Protein 3VTG (pdb70)

Sequence (200 aa):
NAMKCWSSSCFWKKASNGLVVIPYVISSEYSGGEVATIEGAMRAFNGKTCIRFVRRTNEYDFISVVSKTGCYSELGRKGGQQELSINRGGCMYSGIIQHELNHALGFQHEQTRSDRDSYVRINWENIIPASAYNFNKHDTNNLNTPYDYSSIMHYGRDAFSIAYGRDSITPIPNPNVPIGQRNGMSRWDITRINVLYNCR

Foldseek 3Di:
DFDDDDPCCQAADADPVGAREAEEDEDPVDDPVLVVLLVVLQCQLVPQFRYHYDHDDPDQFHEYEEADPDFAFAAHTPTGYTYTHQHPPHRSHSLSSNLRVLRHRGDAALLQEQCNVVWKDFPQVFADVVCSVSNHHDDHDLLPPDRDQAASRY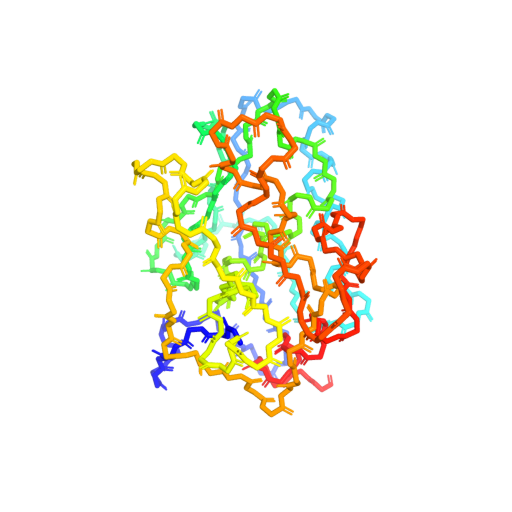QFQQVRGPDPPRGRMATPPDRPDGHNDSPGGDPSSSVVNCSVSVHD

InterPro domains:
  IPR001506 Peptidase M12A [PF01400] (91-268)
  IPR001506 Peptidase M12A [PR00480] (108-126)
  IPR001506 Peptidase M12A [PR00480] (161-179)
  IPR001506 Peptidase M12A [PR00480] (180-197)
  IPR001506 Peptidase M12A [PR00480] (216-231)
  IPR001506 Peptidase M12A [PR00480] (255-268)
  IPR001506 Peptidase M12A [PS51864] (71-270)
  IPR006026 Peptidase, metallopeptidase [SM00235] (78-221)
  IPR024079 Metallopeptidase, catalytic domain superfamily [G3DSA:3.40.390.10] (71-270)
  IPR034039 Hatching enzyme, peptidase domain [cd04283] (87-269)

Secondary structure (DSSP, 8-state):
-B---SSSTTSPPPPTTS-EEEEEEE-TTS-HHHHHHHHHHHHTTTTTSSEEEEE-SS-SSEEEEE--SSEEE-SS--SSEEEEEE-TTT--SHHHHHHHHHHHHTB--GGGSTTGGGTEEE-GGGB-GGGGGGG-----B-TT----TT-TTSPPTTTTBSSTT--SEEESS-TTS-----SS--HHHHHHHHHHTT--

GO terms:
  GO:0042588 zymogen granule (C, EXP)

Structure (mmCIF, N/CA/C/O backbone):
data_3VTG
#
_entry.id   3VTG
#
_cell.length_a   99.006
_cell.length_b   30.461
_cell.length_c   79.653
_cell.angle_alpha   90.000
_cell.angle_beta   123.690
_cell.angle_gamma   90.000
#
_symmetry.space_group_name_H-M   'C 1 2 1'
#
loop_
_entity.id
_entity.type
_entity.pdbx_description
1 polymer 'High choriolytic enzyme 1'
2 non-polymer 'ZINC ION'
3 water water
#
loop_
_atom_site.group_PDB
_atom_site.id
_atom_site.type_symbol
_atom_site.label_atom_id
_atom_site.label_alt_id
_atom_site.label_comp_id
_atom_site.label_asym_id
_atom_site.label_entity_id
_atom_site.label_seq_id
_atom_site.pdbx_PDB_ins_code
_atom_site.Cartn_x
_atom_site.Cartn_y
_atom_site.Cartn_z
_atom_site.occupancy
_atom_site.B_iso_or_equiv
_atom_site.auth_seq_id
_atom_site.auth_comp_id
_atom_site.auth_asym_id
_atom_site.auth_atom_id
_atom_site.pdbx_PDB_model_num
ATOM 1 N N . ASN A 1 1 ? -2.698 -4.000 8.851 1.00 12.81 1 ASN A N 1
ATOM 2 C CA . ASN A 1 1 ? -2.263 -4.160 10.271 1.00 12.63 1 ASN A CA 1
ATOM 3 C C . ASN A 1 1 ? -3.206 -5.033 11.104 1.00 12.60 1 ASN A C 1
ATOM 4 O O . ASN A 1 1 ? -3.029 -5.166 12.314 1.00 12.39 1 ASN A O 1
ATOM 9 N N . ALA A 1 2 ? -4.202 -5.631 10.455 1.00 12.50 2 ALA A N 1
ATOM 10 C CA . ALA A 1 2 ? -5.117 -6.541 11.140 1.00 12.79 2 ALA A CA 1
ATOM 11 C C . ALA A 1 2 ? -4.430 -7.867 11.438 1.00 13.22 2 ALA A C 1
ATOM 12 O O . ALA A 1 2 ? -3.556 -8.308 10.689 1.00 12.99 2 ALA A O 1
ATOM 14 N N . MET A 1 3 ? -4.824 -8.496 12.538 1.00 13.79 3 MET A N 1
ATOM 15 C CA . MET A 1 3 ? -4.342 -9.835 12.850 1.00 14.58 3 MET A CA 1
ATOM 16 C C . MET A 1 3 ? -4.889 -10.825 11.825 1.00 14.98 3 MET A C 1
ATOM 17 O O . MET A 1 3 ? -5.984 -10.631 11.286 1.00 15.09 3 MET A O 1
ATOM 22 N N . LYS A 1 4 ? -4.113 -11.867 11.541 1.00 15.75 4 LYS A N 1
ATOM 23 C CA . LYS A 1 4 ? -4.537 -12.911 10.621 1.00 16.44 4 LYS A CA 1
ATOM 24 C C . LYS A 1 4 ? -5.167 -14.058 11.393 1.00 17.01 4 LYS A C 1
ATOM 25 O O . LYS A 1 4 ? -4.490 -14.763 12.142 1.00 17.93 4 LYS A O 1
ATOM 31 N N . CYS A 1 5 ? -6.476 -14.208 11.227 1.00 17.36 5 CYS A N 1
ATOM 32 C CA . CYS A 1 5 ? -7.207 -15.365 11.723 1.00 17.44 5 CYS A CA 1
ATOM 33 C C . CYS A 1 5 ? -8.361 -15.609 10.770 1.00 17.28 5 CYS A C 1
ATOM 34 O O . CYS A 1 5 ? -9.113 -14.689 10.441 1.00 17.73 5 CYS A O 1
ATOM 37 N N . TRP A 1 6 ? -8.489 -16.852 10.324 1.00 16.85 6 TRP A N 1
ATOM 38 C CA . TRP A 1 6 ? -9.463 -17.209 9.306 1.00 16.72 6 TRP A CA 1
ATOM 39 C C . TRP A 1 6 ? -10.852 -17.375 9.861 1.00 16.97 6 TRP A C 1
ATOM 40 O O . TRP A 1 6 ? -11.835 -17.108 9.169 1.00 17.01 6 TRP A O 1
ATOM 51 N N . SER A 1 7 ? -10.941 -17.798 11.120 1.00 17.57 7 SER A N 1
ATOM 52 C CA . SER A 1 7 ? -12.201 -18.263 11.705 1.00 18.30 7 SER A CA 1
ATOM 53 C C . SER A 1 7 ? -13.191 -17.172 12.114 1.00 18.72 7 SER A C 1
ATOM 54 O O . SER A 1 7 ? -14.400 -17.376 12.037 1.00 19.26 7 SER A O 1
ATOM 57 N N . SER A 1 8 ? -12.688 -16.026 12.562 1.00 19.03 8 SER A N 1
ATOM 58 C CA . SER A 1 8 ? -13.555 -14.929 13.021 1.00 18.86 8 SER A CA 1
ATOM 59 C C . SER A 1 8 ? -14.313 -15.244 14.325 1.00 18.46 8 SER A C 1
ATOM 60 O O . SER A 1 8 ? -15.106 -14.432 14.802 1.00 17.91 8 SER A O 1
ATOM 63 N N . SER A 1 9 ? -14.069 -16.427 14.894 1.00 17.70 9 SER A N 1
ATOM 64 C CA . SER A 1 9 ? -14.243 -16.620 16.333 1.00 16.70 9 SER A CA 1
ATOM 65 C C . SER A 1 9 ? -13.239 -15.665 16.981 1.00 16.23 9 SER A C 1
ATOM 66 O O . SER A 1 9 ? -13.360 -15.299 18.152 1.00 16.00 9 SER A O 1
ATOM 69 N N . CYS A 1 10 ? -12.254 -15.276 16.170 1.00 15.73 10 CYS A N 1
ATOM 70 C CA . CYS A 1 10 ? -11.191 -14.338 16.518 1.00 15.38 10 CYS A CA 1
ATOM 71 C C . CYS A 1 10 ? -11.633 -12.877 16.522 1.00 14.61 10 CYS A C 1
ATOM 72 O O . CYS A 1 10 ? -10.955 -12.026 17.093 1.00 14.42 10 CYS A O 1
ATOM 75 N N . PHE A 1 11 ? -12.758 -12.590 15.871 1.00 13.68 11 PHE A N 1
ATOM 76 C CA . PHE A 1 11 ? -13.240 -11.217 15.724 1.00 12.88 11 PHE A CA 1
ATOM 77 C C . PHE A 1 11 ? -14.637 -11.079 16.309 1.00 12.21 11 PHE A C 1
ATOM 78 O O . PHE A 1 11 ? -15.320 -12.076 16.538 1.00 12.07 11 PHE A O 1
ATOM 86 N N . TRP A 1 12 ? -15.055 -9.841 16.564 1.00 11.39 12 TRP A N 1
ATOM 87 C CA . TRP A 1 12 ? -16.393 -9.581 17.093 1.00 11.16 12 TRP A CA 1
ATOM 88 C C . TRP A 1 12 ? -17.440 -9.928 16.077 1.00 11.70 12 TRP A C 1
ATOM 89 O O . TRP A 1 12 ? -17.242 -9.734 14.877 1.00 11.77 12 TRP A O 1
ATOM 100 N N . LYS A 1 13 ? -18.549 -10.481 16.558 1.00 12.56 13 LYS A N 1
ATOM 101 C CA . LYS A 1 13 ? -19.610 -10.987 15.696 1.00 13.40 13 LYS A CA 1
ATOM 102 C C . LYS A 1 13 ? -20.415 -9.878 15.035 1.00 13.44 13 LYS A C 1
ATOM 103 O O . LYS A 1 13 ? -20.773 -8.887 15.672 1.00 13.10 13 LYS A O 1
ATOM 109 N N . LYS A 1 14 ? -20.690 -10.055 13.749 1.00 13.88 14 LYS A N 1
ATOM 110 C CA . LYS A 1 14 ? -21.551 -9.140 13.019 1.00 14.44 14 LYS A CA 1
ATOM 111 C C . LYS A 1 14 ? -22.978 -9.680 13.001 1.00 14.50 14 LYS A C 1
ATOM 112 O O . LYS A 1 14 ? -23.207 -10.843 12.662 1.00 14.76 14 LYS A O 1
ATOM 118 N N . ALA A 1 15 ? -23.928 -8.832 13.384 1.00 14.28 15 ALA A N 1
ATOM 119 C CA . ALA A 1 15 ? -25.342 -9.195 13.373 1.00 14.21 15 ALA A CA 1
ATOM 120 C C . ALA A 1 15 ? -25.882 -9.158 11.948 1.00 14.37 15 ALA A C 1
ATOM 121 O O . ALA A 1 15 ? -25.238 -8.619 11.044 1.00 14.56 15 ALA A O 1
ATOM 123 N N . SER A 1 16 ? -27.065 -9.733 11.753 1.00 14.42 16 SER A N 1
ATOM 124 C CA . SER A 1 16 ? -27.717 -9.740 10.446 1.00 14.51 16 SER A CA 1
ATOM 125 C C . SER A 1 16 ? -28.082 -8.336 9.962 1.00 14.36 16 SER A C 1
ATOM 126 O O . SER A 1 16 ? -28.153 -8.095 8.754 1.00 14.66 16 SER A O 1
ATOM 129 N N . ASN A 1 17 ? -28.304 -7.413 10.899 1.00 14.17 17 ASN A N 1
ATOM 130 C CA . ASN A 1 17 ? -28.558 -6.014 10.551 1.00 13.98 17 ASN A CA 1
ATOM 131 C C . ASN A 1 17 ? -27.282 -5.221 10.233 1.00 13.79 17 ASN A C 1
ATOM 132 O O . ASN A 1 17 ? -27.345 -4.021 9.958 1.00 14.25 17 ASN A O 1
ATOM 137 N N . GLY A 1 18 ? -26.135 -5.898 10.278 1.00 13.50 18 GLY A N 1
ATOM 138 C CA . GLY A 1 18 ? -24.856 -5.306 9.889 1.00 13.10 18 GLY A CA 1
ATOM 139 C C . GLY A 1 18 ? -24.020 -4.751 11.028 1.00 12.67 18 GLY A C 1
ATOM 140 O O . GLY A 1 18 ? -22.809 -4.577 10.885 1.00 13.10 18 GLY A O 1
ATOM 141 N N . LEU A 1 19 ? -24.654 -4.469 12.162 1.00 11.77 19 LEU A N 1
ATOM 142 C CA . LEU A 1 19 ? -23.945 -3.873 13.293 1.00 11.23 19 LEU A CA 1
ATOM 143 C C . LEU A 1 19 ? -23.098 -4.888 14.045 1.00 10.71 19 LEU A C 1
ATOM 144 O O . LEU A 1 19 ? -23.499 -6.041 14.226 1.00 10.83 19 LEU A O 1
ATOM 149 N N . VAL A 1 20 ? -21.913 -4.446 14.453 1.00 10.04 20 VAL A N 1
ATOM 150 C CA . VAL A 1 20 ? -21.019 -5.242 15.284 1.00 9.51 20 VAL A CA 1
ATOM 151 C C . VAL A 1 20 ? -21.116 -4.684 16.699 1.00 9.18 20 VAL A C 1
ATOM 152 O O . VAL A 1 20 ? -20.494 -3.674 17.037 1.00 8.95 20 VAL A O 1
ATOM 156 N N . VAL A 1 21 ? -21.928 -5.345 17.513 1.00 8.96 21 VAL A N 1
ATOM 157 C CA . VAL A 1 21 ? -22.266 -4.844 18.835 1.00 8.89 21 VAL A CA 1
ATOM 158 C C . VAL A 1 21 ? -21.327 -5.473 19.855 1.00 8.75 21 VAL A C 1
ATOM 159 O O . VAL A 1 21 ? -21.311 -6.690 20.032 1.00 9.16 21 VAL A O 1
ATOM 163 N N . ILE A 1 22 ? -20.522 -4.630 20.495 1.00 8.46 22 ILE A N 1
ATOM 164 C CA . ILE A 1 22 ? -19.480 -5.088 21.408 1.00 8.33 22 ILE A CA 1
ATOM 165 C C . ILE A 1 22 ? -19.812 -4.657 22.832 1.00 8.24 22 ILE A C 1
ATOM 166 O O . ILE A 1 22 ? -19.775 -3.466 23.145 1.00 8.18 22 ILE A O 1
ATOM 171 N N . PRO A 1 23 ? -20.155 -5.625 23.699 1.00 8.18 23 PRO A N 1
ATOM 172 C CA . PRO A 1 23 ? -20.531 -5.295 25.071 1.00 8.21 23 PRO A CA 1
ATOM 173 C C . PRO A 1 23 ? -19.317 -4.988 25.934 1.00 8.13 23 PRO A C 1
ATOM 174 O O . PRO A 1 23 ? -18.239 -5.546 25.716 1.00 7.98 23 PRO A O 1
ATOM 178 N N . TYR A 1 24 ? -19.501 -4.105 26.910 1.00 8.13 24 TYR A N 1
ATOM 179 C CA . TYR A 1 24 ? -18.421 -3.743 27.824 1.00 8.19 24 TYR A CA 1
ATOM 180 C C . TYR A 1 24 ? -18.930 -3.436 29.223 1.00 8.09 24 TYR A C 1
ATOM 181 O O . TYR A 1 24 ? -20.103 -3.111 29.411 1.00 8.10 24 TYR A O 1
ATOM 190 N N . VAL A 1 25 ? -18.024 -3.544 30.190 1.00 8.01 25 VAL A N 1
ATOM 191 C CA . VAL A 1 25 ? -18.234 -3.026 31.537 1.00 8.09 25 VAL A CA 1
ATOM 192 C C . VAL A 1 25 ? -17.063 -2.112 31.880 1.00 8.19 25 VAL A C 1
ATOM 193 O O . VAL A 1 25 ? -15.942 -2.317 31.402 1.00 8.21 25 VAL A O 1
ATOM 197 N N . ILE A 1 26 ? -17.332 -1.092 32.686 1.00 8.36 26 ILE A N 1
ATOM 198 C CA . ILE A 1 26 ? -16.300 -0.163 33.129 1.00 8.51 26 ILE A CA 1
ATOM 199 C C . ILE A 1 26 ? -16.163 -0.259 34.647 1.00 8.53 26 ILE A C 1
ATOM 200 O O . ILE A 1 26 ? -17.148 -0.118 35.379 1.00 8.55 26 ILE A O 1
ATOM 205 N N . SER A 1 27 ? -14.939 -0.508 35.105 1.00 8.62 27 SER A N 1
ATOM 206 C CA . SER A 1 27 ? -14.645 -0.684 36.531 1.00 8.87 27 SER A CA 1
ATOM 207 C C . SER A 1 27 ? -15.254 0.410 37.405 1.00 9.04 27 SER A C 1
ATOM 208 O O . SER A 1 27 ? -15.234 1.590 37.043 1.00 9.05 27 SER A O 1
ATOM 211 N N . SER A 1 28 ? -15.780 0.005 38.561 1.00 9.39 28 SER A N 1
ATOM 212 C CA . SER A 1 28 ? -16.330 0.930 39.554 1.00 9.82 28 SER A CA 1
ATOM 213 C C . SER A 1 28 ? -15.286 1.913 40.099 1.00 9.96 28 SER A C 1
ATOM 214 O O . SER A 1 28 ? -15.644 2.915 40.722 1.00 10.31 28 SER A O 1
ATOM 217 N N . GLU A 1 29 ? -14.004 1.631 39.862 1.00 10.11 29 GLU A N 1
ATOM 218 C CA . GLU A 1 29 ? -12.925 2.535 40.274 1.00 10.34 29 GLU A CA 1
ATOM 219 C C . GLU A 1 29 ? -13.045 3.906 39.605 1.00 10.15 29 GLU A C 1
ATOM 220 O O . GLU A 1 29 ? -12.719 4.930 40.206 1.00 10.36 29 GLU A O 1
ATOM 226 N N . TYR A 1 30 ? -13.508 3.920 38.359 1.00 9.72 30 TYR A N 1
ATOM 227 C CA . TYR A 1 30 ? -13.630 5.162 37.602 1.00 9.52 30 TYR A CA 1
ATOM 228 C C . TYR A 1 30 ? -14.772 6.036 38.110 1.00 9.73 30 TYR A C 1
ATOM 229 O O . TYR A 1 30 ? -15.859 5.536 38.407 1.00 9.87 30 TYR A O 1
ATOM 238 N N . SER A 1 31 ? -14.517 7.340 38.196 1.00 9.80 31 SER A N 1
ATOM 239 C CA . SER A 1 31 ? -15.5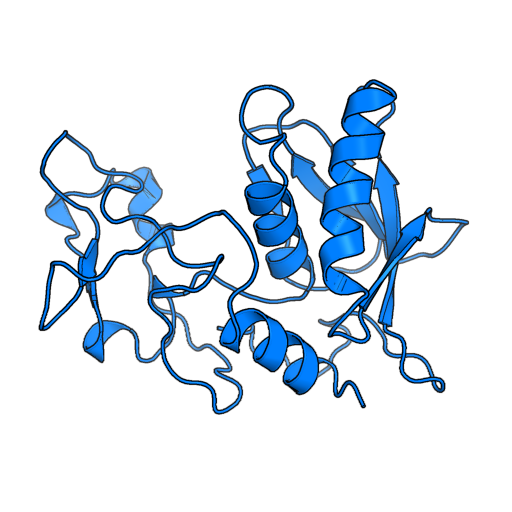58 8.321 38.499 1.00 9.93 31 SER A CA 1
ATOM 240 C C . SER A 1 31 ? -16.522 8.442 37.322 1.00 10.07 31 SER A C 1
ATOM 241 O O . SER A 1 31 ? -16.219 7.985 36.215 1.00 10.17 31 SER A O 1
ATOM 244 N N . GLY A 1 32 ? -17.669 9.075 37.558 1.00 10.23 32 GLY A N 1
ATOM 245 C CA . GLY A 1 32 ? -18.647 9.335 36.502 1.00 10.48 32 GLY A CA 1
ATOM 246 C C . GLY A 1 32 ? -18.054 10.077 35.314 1.00 10.53 32 GLY A C 1
ATOM 247 O O . GLY A 1 32 ? -18.368 9.771 34.164 1.00 10.88 32 GLY A O 1
ATOM 248 N N . GLY A 1 33 ? -17.192 11.052 35.595 1.00 10.44 33 GLY A N 1
ATOM 249 C CA . GLY A 1 33 ? -16.515 11.821 34.554 1.00 10.39 33 GLY A CA 1
ATOM 250 C C . GLY A 1 33 ? -15.597 10.963 33.701 1.00 10.19 33 GLY A C 1
ATOM 251 O O . GLY A 1 33 ? -15.527 11.132 32.484 1.00 10.18 33 GLY A O 1
ATOM 252 N N . GLU A 1 34 ? -14.895 10.034 34.343 1.00 9.96 34 GLU A N 1
ATOM 253 C CA . GLU A 1 34 ? -13.985 9.131 33.642 1.00 9.88 34 GLU A CA 1
ATOM 254 C C . GLU A 1 34 ? -14.739 8.123 32.773 1.00 9.75 34 GLU A C 1
ATOM 255 O O . GLU A 1 34 ? -14.333 7.843 31.642 1.00 9.64 34 GLU A O 1
ATOM 261 N N . VAL A 1 35 ? -15.840 7.588 33.301 1.00 9.67 35 VAL A N 1
ATOM 262 C CA . VAL A 1 35 ? -16.747 6.749 32.515 1.00 9.64 35 VAL A CA 1
ATOM 263 C C . VAL A 1 35 ? -17.204 7.505 31.264 1.00 9.63 35 VAL A C 1
ATOM 264 O O . VAL A 1 35 ? -17.190 6.957 30.159 1.00 9.70 35 VAL A O 1
ATOM 268 N N . ALA A 1 36 ? -17.591 8.767 31.441 1.00 9.53 36 ALA A N 1
ATOM 269 C CA . ALA A 1 36 ? -18.042 9.605 30.326 1.00 9.49 36 ALA A CA 1
ATOM 270 C C . ALA A 1 36 ? -16.957 9.811 29.265 1.00 9.47 36 ALA A C 1
ATOM 271 O O . ALA A 1 36 ? -17.259 9.839 28.073 1.00 9.39 36 ALA A O 1
ATOM 273 N N . THR A 1 37 ? -15.704 9.931 29.700 1.00 9.41 37 THR A N 1
ATOM 274 C CA . THR A 1 37 ? -14.576 10.058 28.776 1.00 9.36 37 THR A CA 1
ATOM 275 C C . THR A 1 37 ? -14.412 8.796 27.929 1.00 9.32 37 THR A C 1
ATOM 276 O O . THR A 1 37 ? -14.246 8.873 26.708 1.00 9.22 37 THR A O 1
ATOM 280 N N . ILE A 1 38 ? -14.481 7.640 28.583 1.00 9.21 38 ILE A N 1
ATOM 281 C CA . ILE A 1 38 ? -14.378 6.352 27.901 1.00 9.22 38 ILE A CA 1
ATOM 282 C C . ILE A 1 38 ? -15.528 6.174 26.904 1.00 9.34 38 ILE A C 1
ATOM 283 O O . ILE A 1 38 ? -15.301 5.816 25.747 1.00 9.20 38 ILE A O 1
ATOM 288 N N . GLU A 1 39 ? -16.753 6.454 27.344 1.00 9.52 39 GLU A N 1
ATOM 289 C CA . GLU A 1 39 ? -17.917 6.306 26.473 1.00 9.94 39 GLU A CA 1
ATOM 290 C C . GLU A 1 39 ? -17.899 7.327 25.329 1.00 9.88 39 GLU A C 1
ATOM 291 O O . GLU A 1 39 ? -18.352 7.033 24.223 1.00 9.92 39 GLU A O 1
ATOM 297 N N . GLY A 1 40 ? -17.348 8.512 25.591 1.00 9.93 40 GLY A N 1
ATOM 298 C CA . GLY A 1 40 ? -17.160 9.527 24.555 1.00 10.15 40 GLY A CA 1
ATOM 299 C C . GLY A 1 40 ? -16.246 9.046 23.441 1.00 10.09 40 GLY A C 1
ATOM 300 O O . GLY A 1 40 ? -16.538 9.239 22.258 1.00 10.37 40 GLY A O 1
ATOM 301 N N . ALA A 1 41 ? -15.141 8.407 23.822 1.00 9.94 41 ALA A N 1
ATOM 302 C CA . ALA A 1 41 ? -14.205 7.832 22.860 1.00 9.87 41 ALA A CA 1
ATOM 303 C C . ALA A 1 41 ? -14.853 6.723 22.038 1.00 9.85 41 ALA A C 1
ATOM 304 O O . ALA A 1 41 ? -14.595 6.599 20.842 1.00 9.71 41 ALA A O 1
ATOM 306 N N . MET A 1 42 ? -15.710 5.934 22.682 1.00 9.72 42 MET A N 1
ATOM 307 C CA . MET A 1 42 ? -16.442 4.863 22.006 1.00 9.85 42 MET A CA 1
ATOM 308 C C . MET A 1 42 ? -17.365 5.401 20.922 1.00 10.16 42 MET A C 1
ATOM 309 O O . MET A 1 42 ? -17.555 4.756 19.888 1.00 10.16 42 MET A O 1
ATOM 314 N N . ARG A 1 43 ? -17.928 6.587 21.152 1.00 10.65 43 ARG A N 1
ATOM 315 C CA . ARG A 1 43 ? -18.828 7.211 20.185 1.00 11.13 43 ARG A CA 1
ATOM 316 C C . ARG A 1 43 ? -18.145 7.577 18.871 1.00 11.03 43 ARG A C 1
ATOM 317 O O . ARG A 1 43 ? -18.812 7.727 17.851 1.00 11.09 43 ARG A O 1
ATO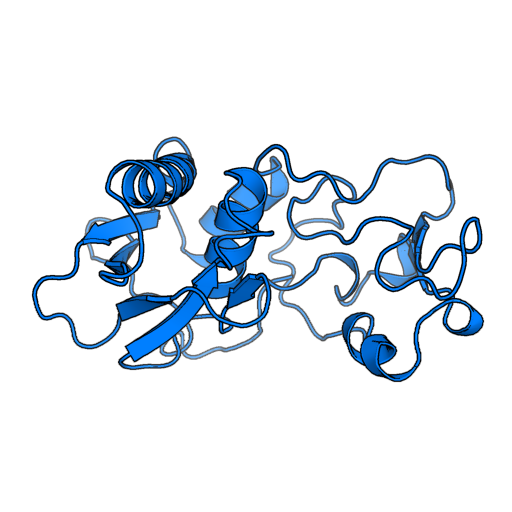M 325 N N . ALA A 1 44 ? -16.818 7.706 18.897 1.00 10.89 44 ALA A N 1
ATOM 326 C CA . ALA A 1 44 ? -16.043 8.039 17.699 1.00 10.86 44 ALA A CA 1
ATOM 327 C C . ALA A 1 44 ? -16.189 7.001 16.585 1.00 10.71 44 ALA A C 1
ATOM 328 O O . ALA A 1 44 ? -15.901 7.281 15.422 1.00 10.81 44 ALA A O 1
ATOM 330 N N . PHE A 1 45 ? -16.638 5.803 16.948 1.00 10.43 45 PHE A N 1
ATOM 331 C CA . PHE A 1 45 ? -16.820 4.717 15.992 1.00 10.41 45 PHE A CA 1
ATOM 332 C C . PHE A 1 45 ? -18.184 4.762 15.294 1.00 10.66 45 PHE A C 1
ATOM 333 O O . PHE A 1 45 ? -18.371 4.122 14.260 1.00 10.74 45 PHE A O 1
ATOM 341 N N . ASN A 1 46 ? -19.122 5.529 15.849 1.00 10.98 46 ASN A N 1
ATOM 342 C CA . ASN A 1 46 ? -20.518 5.505 15.393 1.00 11.45 46 ASN A CA 1
ATOM 343 C C . ASN A 1 46 ? -20.799 6.128 14.029 1.00 11.74 46 ASN A C 1
ATOM 344 O O . ASN A 1 46 ? -21.613 5.608 13.264 1.00 12.20 46 ASN A O 1
ATOM 349 N N . GLY A 1 47 ? -20.140 7.243 13.734 1.00 11.90 47 GLY A N 1
ATOM 350 C CA . GLY A 1 47 ? -20.438 8.023 12.536 1.00 12.24 47 GLY A CA 1
ATOM 351 C C . GLY A 1 47 ? -20.082 7.370 11.214 1.00 12.38 47 GLY A C 1
ATOM 352 O O . GLY A 1 47 ? -20.821 7.509 10.234 1.00 12.74 47 GLY A O 1
ATOM 353 N N . LYS A 1 48 ? -18.959 6.653 11.184 1.00 12.34 48 LYS A N 1
ATOM 354 C CA . LYS A 1 48 ? -18.412 6.140 9.925 1.00 12.26 48 LYS A CA 1
ATOM 355 C C . LYS A 1 48 ? -18.099 4.637 9.902 1.00 11.71 48 LYS A C 1
ATOM 356 O O . LYS A 1 48 ? -17.562 4.139 8.913 1.00 11.68 48 LYS A O 1
ATOM 362 N N . THR A 1 49 ? -18.439 3.915 10.972 1.00 10.99 49 THR A N 1
ATOM 363 C CA . THR A 1 49 ? -18.313 2.445 10.980 1.00 10.63 49 THR A CA 1
ATOM 364 C C . THR A 1 49 ? -19.589 1.762 11.470 1.00 10.46 49 THR A C 1
ATOM 365 O O . THR A 1 49 ? -20.513 2.427 11.950 1.00 10.61 49 THR A O 1
ATOM 369 N N . CYS A 1 50 ? -19.618 0.435 11.355 1.00 10.27 50 CYS A N 1
ATOM 370 C CA . CYS A 1 50 ? -20.734 -0.370 11.857 1.00 10.18 50 CYS A CA 1
ATOM 371 C C . CYS A 1 50 ? -20.467 -0.952 13.258 1.00 9.96 50 CYS A C 1
ATOM 372 O O . CYS A 1 50 ? -21.219 -1.806 13.743 1.00 9.80 50 CYS A O 1
ATOM 375 N N . ILE A 1 51 ? -19.406 -0.465 13.903 1.00 9.71 51 ILE A N 1
ATOM 376 C CA . ILE A 1 51 ? -19.054 -0.866 15.269 1.00 9.63 51 ILE 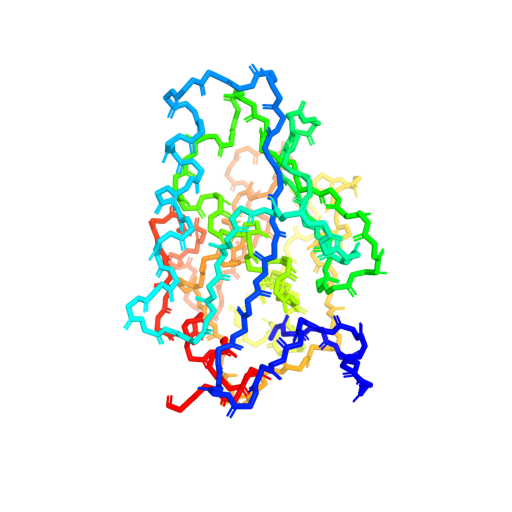A CA 1
ATOM 377 C C . ILE A 1 51 ? -19.893 -0.084 16.280 1.00 9.52 51 ILE A C 1
ATOM 378 O O . ILE A 1 51 ? -20.004 1.139 16.187 1.00 9.33 51 ILE A O 1
ATOM 383 N N . ARG A 1 52 ? -20.481 -0.800 17.236 1.00 9.32 52 ARG A N 1
ATOM 384 C CA . ARG A 1 52 ? -21.215 -0.178 18.339 1.00 9.36 52 ARG A CA 1
ATOM 385 C C . ARG A 1 52 ? -20.798 -0.780 19.679 1.00 9.13 52 ARG A C 1
ATOM 386 O O . ARG A 1 52 ? -21.103 -1.933 19.968 1.00 9.09 52 ARG A O 1
ATOM 394 N N . PHE A 1 53 ? -20.095 0.002 20.491 1.00 8.95 53 PHE A N 1
ATOM 395 C CA . PHE A 1 53 ? -19.788 -0.404 21.855 1.00 8.96 53 PHE A CA 1
ATOM 396 C C . PHE A 1 53 ? -20.997 -0.091 22.732 1.00 9.04 53 PHE A C 1
ATOM 397 O O . PHE A 1 53 ? -21.457 1.053 22.768 1.00 9.38 53 PHE A O 1
ATOM 405 N N . VAL A 1 54 ? -21.527 -1.113 23.408 1.00 9.02 54 VAL A N 1
ATOM 406 C CA . VAL A 1 54 ? -22.717 -0.961 24.258 1.00 8.98 54 VAL A CA 1
ATOM 407 C C . VAL A 1 54 ? -22.476 -1.526 25.651 1.00 8.76 54 VAL A C 1
ATOM 408 O O . VAL A 1 54 ? -21.729 -2.489 25.814 1.00 8.50 54 VAL A O 1
ATOM 412 N N . ARG A 1 55 ? -23.115 -0.935 26.655 1.00 8.62 55 ARG A N 1
ATOM 413 C CA . ARG A 1 55 ? -23.037 -1.482 28.003 1.00 8.60 55 ARG A CA 1
ATOM 414 C C . ARG A 1 55 ? -23.537 -2.921 28.014 1.00 8.53 55 ARG A C 1
ATOM 415 O O . ARG A 1 55 ? -24.575 -3.236 27.427 1.00 8.28 55 ARG A O 1
ATOM 423 N N . ARG A 1 56 ? -22.765 -3.791 28.657 1.00 8.51 56 ARG A N 1
ATOM 424 C CA . ARG A 1 56 ? -23.098 -5.204 28.773 1.00 8.69 56 ARG A CA 1
ATOM 425 C C . ARG A 1 56 ? -24.386 -5.413 29.561 1.00 8.76 56 ARG A C 1
ATOM 426 O O . ARG A 1 56 ? -24.667 -4.698 30.525 1.00 8.96 56 ARG A O 1
ATOM 434 N N . THR A 1 57 ? -25.166 -6.394 29.123 1.00 8.93 57 THR A N 1
ATOM 435 C CA . THR A 1 57 ? -26.273 -6.918 29.904 1.00 9.12 57 THR A CA 1
ATOM 436 C C . THR A 1 57 ? -25.766 -8.208 30.552 1.00 9.26 57 THR A C 1
ATOM 437 O O . THR A 1 57 ? -25.337 -8.194 31.708 1.00 9.18 57 THR A O 1
ATOM 441 N N . ASN A 1 58 ? -25.772 -9.303 29.794 1.00 9.43 58 ASN A N 1
ATOM 442 C CA . ASN A 1 58 ? -25.219 -10.572 30.266 1.00 9.94 58 ASN A CA 1
ATOM 443 C C . ASN A 1 58 ? -24.526 -11.363 29.155 1.00 10.10 58 ASN A C 1
ATOM 444 O O . ASN A 1 58 ? -24.389 -12.587 29.243 1.00 10.63 58 ASN A O 1
ATOM 449 N N . GLU A 1 59 ? -24.065 -10.660 28.122 1.00 10.03 59 GLU A N 1
ATOM 450 C CA . GLU A 1 59 ? -23.380 -11.307 27.002 1.00 10.15 59 GLU A CA 1
ATOM 451 C C . GLU A 1 59 ? -22.125 -12.025 27.480 1.00 10.21 59 GLU A C 1
ATOM 452 O O . GLU A 1 59 ? -21.450 -11.564 28.402 1.00 10.15 59 GLU A O 1
ATOM 458 N N . TYR A 1 60 ? -21.810 -13.150 26.848 1.00 10.43 60 TYR A N 1
ATOM 459 C CA . TYR A 1 60 ? -20.651 -13.930 27.250 1.00 10.62 60 TYR A CA 1
ATOM 460 C C . TYR A 1 60 ? -19.317 -13.253 26.898 1.00 10.30 60 TYR A C 1
ATOM 461 O O . TYR A 1 60 ? -18.429 -13.167 27.745 1.00 10.26 60 TYR A O 1
ATOM 470 N N . ASP A 1 61 ? -19.180 -12.782 25.659 1.00 9.95 61 ASP A N 1
ATOM 471 C CA . ASP A 1 61 ? -17.966 -12.084 25.226 1.00 9.70 61 ASP A CA 1
ATOM 472 C C . ASP A 1 61 ? -18.110 -10.595 25.488 1.00 9.19 61 ASP A C 1
ATOM 473 O O . ASP A 1 61 ? -19.040 -9.962 24.990 1.00 9.13 61 ASP A O 1
ATOM 478 N N . PHE A 1 62 ? -17.191 -10.033 26.266 1.00 8.73 62 PHE A N 1
ATOM 479 C CA . PHE A 1 62 ? -17.268 -8.612 26.600 1.00 8.44 62 PHE A CA 1
ATOM 480 C C . PHE A 1 62 ? -15.922 -8.038 27.004 1.00 8.20 62 PHE A C 1
ATOM 481 O O . PHE A 1 62 ? -15.017 -8.769 27.408 1.00 8.11 62 PHE A O 1
ATOM 489 N N . ILE A 1 63 ? -15.808 -6.718 26.893 1.00 7.92 63 ILE A N 1
ATOM 490 C CA . ILE A 1 63 ? -14.613 -5.995 27.304 1.00 7.82 63 ILE A CA 1
ATOM 491 C C . ILE A 1 63 ? -14.793 -5.470 28.728 1.00 7.73 63 ILE A C 1
ATOM 492 O O . ILE A 1 63 ? -15.809 -4.848 29.051 1.00 7.77 63 ILE A O 1
ATOM 497 N N . SER A 1 64 ? -13.800 -5.734 29.573 1.00 7.81 64 SER A N 1
ATOM 498 C CA . SER A 1 64 ? -13.768 -5.202 30.924 1.00 7.89 64 SER A CA 1
ATOM 499 C C . SER A 1 64 ? -12.709 -4.110 30.998 1.00 7.91 64 SER A C 1
ATOM 500 O O . SER A 1 64 ? -11.512 -4.392 30.937 1.00 7.85 64 SER A O 1
ATOM 503 N N . VAL A 1 65 ? -13.158 -2.863 31.109 1.00 7.90 65 VAL A N 1
ATOM 504 C CA . VAL A 1 65 ? -12.251 -1.716 31.170 1.00 8.16 65 VAL A CA 1
ATOM 505 C C . VAL A 1 65 ? -11.789 -1.499 32.611 1.00 8.27 65 VAL A C 1
ATOM 506 O O . VAL A 1 65 ? -12.605 -1.273 33.511 1.00 8.29 65 VAL A O 1
ATOM 510 N N . VAL A 1 66 ? -10.477 -1.578 32.816 1.00 8.63 66 VAL A N 1
ATOM 511 C CA . VAL A 1 66 ? -9.885 -1.525 34.153 1.00 8.95 66 VAL A CA 1
ATOM 512 C C . VAL A 1 66 ? -8.698 -0.567 34.172 1.00 9.22 66 VAL A C 1
ATOM 513 O O . VAL A 1 66 ? -8.062 -0.338 33.138 1.00 8.91 66 VAL A O 1
ATOM 517 N N . SER A 1 67 ? -8.403 0.003 35.337 1.00 9.68 67 SER A N 1
ATOM 518 C CA . SER A 1 67 ? -7.229 0.859 35.468 1.00 10.38 67 SER A CA 1
ATOM 519 C C . SER A 1 67 ? -6.049 0.052 35.985 1.00 11.06 67 SER A C 1
ATOM 520 O O . SER A 1 67 ? -5.810 -0.015 37.190 1.00 11.44 67 SER A O 1
ATOM 523 N N . LYS A 1 68 ? -5.318 -0.572 35.070 1.00 11.70 68 LYS A N 1
ATOM 524 C CA . LYS A 1 68 ? -4.126 -1.326 35.444 1.00 12.49 68 LYS A CA 1
ATOM 525 C C . LYS A 1 68 ? -2.871 -0.620 34.929 1.00 12.78 68 LYS A C 1
ATOM 526 O O . LYS A 1 68 ? -2.882 0.603 34.763 1.00 12.97 68 LYS A O 1
ATOM 532 N N . THR A 1 69 ? -1.796 -1.370 34.700 1.00 13.35 69 THR A N 1
ATOM 533 C CA . THR A 1 69 ? -0.517 -0.781 34.307 1.00 13.70 69 THR A CA 1
ATOM 534 C C . THR A 1 69 ? -0.546 -0.320 32.851 1.00 13.30 69 THR A C 1
ATOM 535 O O . THR A 1 69 ? -0.557 -1.139 31.928 1.00 13.53 69 THR A O 1
ATOM 539 N N . GLY A 1 70 ? -0.562 0.997 32.660 1.00 12.72 70 GLY A N 1
ATOM 540 C CA . GLY A 1 70 ? -0.514 1.592 31.330 1.00 12.12 70 GLY A CA 1
ATOM 541 C C . GLY A 1 70 ? -1.794 1.446 30.527 1.00 11.61 70 GLY A C 1
ATOM 542 O O . GLY A 1 70 ? -2.874 1.198 31.076 1.00 11.36 70 GLY A O 1
ATOM 543 N N . CYS A 1 71 ? -1.657 1.618 29.216 1.00 11.19 71 CYS A N 1
ATOM 544 C CA . CYS A 1 71 ? -2.776 1.537 28.285 1.00 11.10 71 CYS A CA 1
ATOM 545 C C . CYS A 1 71 ? -2.561 0.326 27.385 1.00 10.99 71 CYS A C 1
ATOM 546 O O . CYS A 1 71 ? -1.581 0.269 26.644 1.00 11.07 71 CYS A O 1
ATOM 549 N N . TYR A 1 72 ? -3.465 -0.648 27.461 1.00 11.00 72 TYR A N 1
ATOM 550 C CA . TYR A 1 72 ? -3.342 -1.867 26.657 1.00 10.98 72 TYR A CA 1
ATOM 551 C C . TYR A 1 72 ? -4.678 -2.561 26.420 1.00 10.83 72 TYR A C 1
ATOM 552 O O . TYR A 1 72 ? -5.674 -2.286 27.090 1.00 10.52 72 TYR A O 1
ATOM 561 N N . SER A 1 73 ? -4.681 -3.464 25.447 1.00 10.92 73 SER A N 1
ATOM 562 C CA . SER A 1 73 ? -5.840 -4.285 25.150 1.00 11.21 73 SER A CA 1
ATOM 563 C C . SER A 1 73 ? -5.388 -5.596 24.542 1.00 11.73 73 SER A C 1
ATOM 564 O O . SER A 1 73 ? -4.317 -5.680 23.934 1.00 11.93 73 SER A O 1
ATOM 567 N N . GLU A 1 74 ? -6.220 -6.618 24.712 1.00 12.38 74 GLU A N 1
ATOM 568 C CA . GLU A 1 74 ? -6.086 -7.849 23.949 1.00 12.86 74 GLU A CA 1
ATOM 569 C C . GLU A 1 74 ? -6.389 -7.563 22.476 1.00 12.47 74 GLU A C 1
ATOM 570 O O . GLU A 1 74 ? -7.100 -6.603 22.156 1.00 11.95 74 GLU A O 1
ATOM 576 N N . LEU A 1 75 ? -5.842 -8.390 21.588 1.00 12.37 75 LEU A N 1
ATOM 577 C CA . LEU A 1 75 ? -6.077 -8.270 20.149 1.00 12.25 75 LEU A CA 1
ATOM 578 C C . LEU A 1 75 ? -7.266 -9.105 19.693 1.00 12.01 75 LEU A C 1
ATOM 579 O O . LEU A 1 75 ? -7.230 -10.332 19.768 1.00 12.10 75 LEU A O 1
ATOM 584 N N . GLY A 1 76 ? -8.310 -8.441 19.203 1.00 11.46 76 GLY A N 1
ATOM 585 C CA . GLY A 1 76 ? -9.504 -9.132 18.720 1.00 11.29 76 GLY A CA 1
ATOM 586 C C . GLY A 1 76 ? -10.377 -9.645 19.851 1.00 11.10 76 GLY A C 1
ATOM 587 O O . GLY A 1 76 ? -10.155 -9.305 21.018 1.00 11.06 76 GLY A O 1
ATOM 588 N N . ARG A 1 77 ? -11.375 -10.455 19.502 1.00 11.14 77 ARG A N 1
ATOM 589 C CA . ARG A 1 77 ? -12.242 -11.104 20.488 1.00 11.35 77 ARG A CA 1
ATOM 590 C C . ARG A 1 77 ? -11.563 -12.364 21.014 1.00 11.41 77 ARG A C 1
ATOM 591 O O . ARG A 1 77 ? -11.254 -13.281 20.247 1.00 11.49 77 ARG A O 1
ATOM 599 N N . LYS A 1 78 ? -11.338 -12.402 22.324 1.00 11.26 78 LYS A N 1
ATOM 600 C CA . LYS A 1 78 ? -10.599 -13.496 22.952 1.00 11.52 78 LYS A CA 1
ATOM 601 C C . LYS A 1 78 ? -11.511 -14.578 23.514 1.00 11.30 78 LYS A C 1
ATOM 602 O O . LYS A 1 78 ? -11.058 -15.687 23.795 1.00 11.64 78 LYS A O 1
ATOM 608 N N . GLY A 1 79 ? -12.788 -14.253 23.682 1.00 10.90 79 GLY A N 1
ATOM 609 C CA . GLY A 1 79 ? -13.738 -15.185 24.277 1.00 10.63 79 GLY A CA 1
ATOM 610 C C . GLY A 1 79 ? -13.915 -14.912 25.756 1.00 10.51 79 GLY A C 1
ATOM 611 O O . GLY A 1 79 ? -12.955 -14.954 26.525 1.00 10.63 79 GLY A O 1
ATOM 612 N N . GLY A 1 80 ? -15.150 -14.629 26.152 1.00 10.31 80 GLY A N 1
ATOM 613 C CA . GLY A 1 80 ? -15.460 -14.314 27.541 1.00 10.15 80 GLY A CA 1
ATOM 614 C C . GLY A 1 80 ? -15.007 -12.926 27.941 1.00 10.08 80 GLY A C 1
ATOM 615 O O . GLY A 1 80 ? -15.001 -12.003 27.126 1.00 9.87 80 GLY A O 1
ATOM 616 N N . GLN A 1 81 ? -14.630 -12.786 29.205 1.00 10.12 81 GLN A N 1
ATOM 617 C CA . GLN A 1 81 ? -14.143 -11.518 29.728 1.00 10.22 81 GLN A CA 1
ATOM 618 C C . GLN A 1 81 ? -12.738 -11.260 29.212 1.00 9.83 81 GLN A C 1
ATOM 619 O O . GLN A 1 81 ? -11.840 -12.072 29.422 1.00 9.76 81 GLN A O 1
ATOM 625 N N . GLN A 1 82 ? -12.555 -10.136 28.525 1.00 9.25 82 GLN A N 1
ATOM 626 C CA . GLN A 1 82 ? -11.218 -9.694 28.141 1.00 9.10 82 GLN A CA 1
ATOM 627 C C . GLN A 1 82 ? -10.973 -8.282 28.647 1.00 9.13 82 GLN A C 1
ATOM 628 O O . GLN A 1 82 ? -11.841 -7.411 28.546 1.00 8.93 82 GLN A O 1
ATOM 634 N N . GLU A 1 83 ? -9.788 -8.064 29.200 1.00 9.31 83 GLU A N 1
ATOM 635 C CA . GLU A 1 83 ? -9.474 -6.784 29.811 1.00 9.44 83 GLU A CA 1
ATOM 636 C C . GLU A 1 83 ? -8.899 -5.780 28.824 1.00 9.21 83 GLU A C 1
ATOM 637 O O . GLU A 1 83 ? -8.219 -6.136 27.854 1.00 9.32 83 GLU A O 1
ATOM 643 N N . LEU A 1 84 ? -9.224 -4.518 29.076 1.00 8.88 84 LEU A N 1
ATOM 644 C CA . LEU A 1 84 ? -8.652 -3.388 28.368 1.00 8.64 84 LEU A CA 1
ATOM 645 C C . LEU A 1 84 ? -8.281 -2.385 29.446 1.00 8.52 84 LEU A C 1
ATOM 646 O O . LEU A 1 84 ? -9.142 -1.948 30.218 1.00 8.43 84 LEU A O 1
ATOM 651 N N . SER A 1 85 ? -6.999 -2.040 29.515 1.00 8.51 85 SER A N 1
ATOM 652 C CA . SER A 1 85 ? -6.522 -1.134 30.548 1.00 8.49 85 SER A CA 1
ATOM 653 C C . SER A 1 85 ? -6.449 0.306 30.073 1.00 8.43 85 SER A C 1
ATOM 654 O O . SER A 1 85 ? -5.781 0.616 29.082 1.00 8.39 85 SER A O 1
ATOM 657 N N . ILE A 1 86 ? -7.162 1.172 30.785 1.00 8.46 86 ILE A N 1
ATOM 658 C CA . ILE A 1 86 ? -7.013 2.614 30.652 1.00 8.65 86 ILE A CA 1
ATOM 659 C C . ILE A 1 86 ? -6.560 3.112 32.025 1.00 8.82 86 ILE A C 1
ATOM 660 O O . ILE A 1 86 ? -7.384 3.391 32.900 1.00 8.62 86 ILE A O 1
ATOM 665 N N . ASN A 1 87 ? -5.246 3.178 32.234 1.00 9.30 87 ASN A N 1
ATOM 666 C CA . ASN A 1 87 ? -4.726 3.699 33.493 1.00 9.89 87 ASN A CA 1
ATOM 667 C C . ASN A 1 87 ? -5.225 5.126 33.701 1.00 10.09 87 ASN A C 1
ATOM 668 O O . ASN A 1 87 ? -5.131 5.960 32.798 1.00 9.91 87 ASN A O 1
ATOM 673 N N . ARG A 1 88 ? -5.760 5.391 34.891 1.00 10.34 88 ARG A N 1
ATOM 674 C CA . ARG A 1 88 ? -6.360 6.687 35.213 1.00 10.76 88 ARG A CA 1
ATOM 675 C C . ARG A 1 88 ? -5.380 7.854 35.109 1.00 11.05 88 ARG A C 1
ATOM 676 O O . ARG A 1 88 ? -5.785 8.981 34.823 1.00 11.26 88 ARG A O 1
ATOM 684 N N . GLY A 1 89 ? -4.100 7.574 35.338 1.00 11.40 89 GLY A N 1
ATOM 685 C CA . GLY A 1 89 ? -3.070 8.610 35.348 1.00 12.17 89 GLY A CA 1
ATOM 686 C C . GLY A 1 89 ? -2.492 8.955 33.990 1.00 12.66 89 GLY A C 1
ATOM 687 O O . GLY A 1 89 ? -2.105 10.101 33.758 1.00 13.79 89 GLY A O 1
ATOM 688 N N . GLY A 1 90 ? -2.427 7.980 33.088 1.00 12.64 90 GLY A N 1
ATOM 689 C CA . GLY A 1 90 ? -1.736 8.192 31.816 1.00 12.36 90 GLY A CA 1
ATOM 690 C C . GLY A 1 90 ? -2.498 7.920 30.533 1.00 12.05 90 GLY A C 1
ATOM 691 O O . GLY A 1 90 ? -1.969 8.147 29.442 1.00 12.68 90 GLY A O 1
ATOM 692 N N . CYS A 1 91 ? -3.738 7.449 30.646 1.00 11.37 91 CYS A N 1
ATOM 693 C CA . CYS A 1 91 ? -4.465 6.964 29.471 1.00 10.88 91 CYS A CA 1
ATOM 694 C C . CYS A 1 91 ? -5.830 7.606 29.227 1.00 10.52 91 CYS A C 1
ATOM 695 O O . CYS A 1 91 ? -6.486 7.287 28.233 1.00 10.22 91 CYS A O 1
ATOM 698 N N . MET A 1 92 ? -6.265 8.497 30.115 1.00 10.21 92 MET A N 1
ATOM 699 C CA . MET A 1 92 ? -7.629 9.037 30.035 1.00 10.21 92 MET A CA 1
ATOM 700 C C . MET A 1 92 ? -7.748 10.172 29.012 1.00 10.28 92 MET A C 1
ATOM 701 O O . MET A 1 92 ? -8.035 11.324 29.354 1.00 10.48 92 MET A O 1
ATOM 706 N N . TYR A 1 93 ? -7.515 9.818 27.752 1.00 10.24 93 TYR A N 1
ATOM 707 C CA . TYR A 1 93 ? -7.557 10.750 26.633 1.00 10.30 93 TYR A CA 1
ATOM 708 C C . TYR A 1 93 ? -8.238 10.040 25.482 1.00 9.93 93 TYR A C 1
ATOM 709 O O . TYR A 1 93 ? -7.973 8.862 25.228 1.00 9.63 93 TYR A O 1
ATOM 718 N N . SER A 1 94 ? -9.115 10.755 24.789 1.00 9.60 94 SER A N 1
ATOM 719 C CA . SER A 1 94 ? -9.947 10.150 23.752 1.00 9.45 94 SER A CA 1
ATOM 720 C C . SER A 1 94 ? -9.158 9.333 22.727 1.00 9.22 94 SER A C 1
ATOM 721 O O . SER A 1 94 ? -9.508 8.189 22.454 1.00 8.92 94 SER A O 1
ATOM 724 N N . GLY A 1 95 ? -8.094 9.918 22.179 1.00 9.09 95 GLY A N 1
ATOM 725 C CA . GLY A 1 95 ? -7.299 9.259 21.145 1.00 9.06 95 GLY A CA 1
ATOM 726 C C . GLY A 1 95 ? -6.644 7.971 21.610 1.00 8.83 95 GLY A C 1
ATOM 727 O O . GLY A 1 95 ? -6.621 6.982 20.877 1.00 8.73 95 GLY A O 1
ATOM 728 N N . ILE A 1 96 ? -6.108 7.982 22.828 1.00 8.78 96 ILE A N 1
ATOM 729 C CA . ILE A 1 96 ? -5.503 6.789 23.420 1.00 8.76 96 ILE A CA 1
ATOM 730 C C . ILE A 1 96 ? -6.549 5.687 23.618 1.00 8.41 96 ILE A C 1
ATOM 731 O O . ILE A 1 96 ? -6.299 4.514 23.303 1.00 8.40 96 ILE A O 1
ATOM 736 N N . ILE A 1 97 ? -7.724 6.067 24.115 1.00 8.21 97 ILE A N 1
ATOM 737 C CA . ILE A 1 97 ? -8.805 5.102 24.317 1.00 8.05 97 ILE A CA 1
ATOM 738 C C . ILE A 1 97 ? -9.241 4.497 22.977 1.00 7.94 97 ILE A C 1
ATOM 739 O O . ILE A 1 97 ? -9.410 3.283 22.871 1.00 7.92 97 ILE A O 1
ATOM 744 N N . GLN A 1 98 ? -9.376 5.338 21.953 1.00 7.82 98 GLN A N 1
ATOM 745 C CA . GLN A 1 98 ? -9.708 4.870 20.603 1.00 7.76 98 GLN A CA 1
ATOM 746 C C . GLN A 1 98 ? -8.664 3.890 20.058 1.00 7.58 98 GLN A C 1
ATOM 747 O O . GLN A 1 98 ? -9.013 2.878 19.448 1.00 7.38 98 GLN A O 1
ATOM 753 N N . HIS A 1 99 ? -7.390 4.206 20.288 1.00 7.47 99 HIS A N 1
ATOM 754 C CA . HIS A 1 99 ? -6.264 3.333 19.945 1.00 7.56 99 HIS A CA 1
ATOM 755 C C . HIS A 1 99 ? -6.449 1.968 20.575 1.00 7.59 99 HIS A C 1
ATOM 756 O O . HIS A 1 99 ? -6.346 0.939 19.894 1.00 7.55 99 HIS A O 1
ATOM 763 N N . GLU A 1 100 ? -6.755 1.940 21.872 1.00 7.76 100 GLU A N 1
ATOM 764 C CA . GLU A 1 100 ? -6.959 0.671 22.581 1.00 7.87 100 GLU A CA 1
ATOM 765 C C . GLU A 1 100 ? -8.168 -0.110 22.070 1.00 7.73 100 GLU A C 1
ATOM 766 O O . GLU A 1 100 ? -8.104 -1.335 21.916 1.00 7.47 100 GLU A O 1
ATOM 772 N N . LEU A 1 101 ? -9.260 0.598 21.800 1.00 7.65 101 LEU A N 1
ATOM 773 C CA . LEU A 1 101 ? -10.453 -0.031 21.244 1.00 7.73 101 LEU A CA 1
ATOM 774 C C . LEU A 1 101 ? -10.172 -0.648 19.869 1.00 7.74 101 LEU A C 1
ATOM 775 O O . LEU A 1 101 ? -10.716 -1.700 19.532 1.00 7.73 101 LEU A O 1
ATOM 780 N N . ASN A 1 102 ? -9.306 -0.001 19.088 1.00 7.83 102 ASN A N 1
ATOM 781 C CA . ASN A 1 102 ? -8.857 -0.564 17.813 1.00 8.05 102 ASN A CA 1
ATOM 782 C C . ASN A 1 102 ? -8.076 -1.872 17.963 1.00 7.81 102 ASN A C 1
ATOM 783 O O . ASN A 1 102 ? -8.234 -2.778 17.139 1.00 7.81 102 ASN A O 1
ATOM 788 N N . HIS A 1 103 ? -7.254 -1.980 19.010 1.00 7.63 103 HIS A N 1
ATOM 789 C CA . HIS A 1 103 ? -6.615 -3.260 19.338 1.00 7.51 103 HIS A CA 1
ATOM 790 C C . HIS A 1 103 ? -7.665 -4.313 19.585 1.00 7.44 103 HIS A C 1
ATOM 791 O O . HIS A 1 103 ? -7.574 -5.424 19.054 1.00 7.49 103 HIS A O 1
ATOM 798 N N . ALA A 1 104 ? -8.675 -3.974 20.392 1.00 7.41 104 ALA A N 1
ATOM 799 C CA . ALA A 1 104 ? -9.766 -4.901 20.708 1.00 7.42 104 ALA A CA 1
ATOM 800 C C . ALA A 1 104 ? -10.513 -5.356 19.453 1.00 7.47 104 ALA A C 1
ATOM 801 O O . ALA A 1 104 ? -11.018 -6.479 19.401 1.00 7.49 104 ALA A O 1
ATOM 803 N N . LEU A 1 105 ? -10.563 -4.496 18.437 1.00 7.50 105 LEU A N 1
ATOM 804 C CA . LEU A 1 105 ? -11.161 -4.860 17.151 1.00 7.68 105 LEU A CA 1
ATOM 805 C C . LEU A 1 105 ? -10.309 -5.826 16.323 1.00 7.80 105 LEU A C 1
ATOM 806 O O . LEU A 1 105 ? -10.829 -6.508 15.436 1.00 7.88 105 LEU A O 1
ATOM 811 N N . GLY A 1 106 ? -9.008 -5.869 16.606 1.00 7.88 106 GLY A N 1
ATOM 812 C CA . GLY A 1 106 ? -8.086 -6.775 15.919 1.00 8.08 106 GLY A CA 1
ATOM 813 C C . GLY A 1 106 ? -6.934 -6.109 15.186 1.00 8.25 106 GLY A C 1
ATOM 814 O O . GLY A 1 106 ? -6.240 -6.763 14.406 1.00 8.39 106 GLY A O 1
ATOM 815 N N . PHE A 1 107 ? -6.715 -4.820 15.441 1.00 8.33 107 PHE A N 1
ATOM 816 C CA . PHE A 1 107 ? -5.674 -4.060 14.744 1.00 8.42 107 PHE A CA 1
ATOM 817 C C . PHE A 1 107 ? -4.389 -3.904 15.543 1.00 8.50 107 PHE A C 1
ATOM 818 O O . PHE A 1 107 ? -4.412 -3.681 16.756 1.00 8.57 107 PHE A O 1
ATOM 826 N N . GLN A 1 108 ? -3.271 -4.016 14.835 1.00 8.65 108 GLN A N 1
ATOM 827 C CA . GLN A 1 108 ? -1.944 -3.959 15.440 1.00 8.85 108 GLN A CA 1
ATOM 828 C C . GLN A 1 108 ? -1.252 -2.642 15.112 1.00 8.59 108 GLN A C 1
ATOM 829 O O . GLN A 1 108 ? -1.748 -1.857 14.302 1.00 8.56 108 GLN A O 1
ATOM 835 N N . HIS A 1 109 ? -0.113 -2.394 15.753 1.00 8.31 109 HIS A N 1
ATOM 836 C CA . HIS A 1 109 ? 0.641 -1.164 15.514 1.00 8.10 109 HIS A CA 1
ATOM 837 C C . HIS A 1 109 ? 1.113 -1.062 14.095 1.00 8.08 109 HIS A C 1
ATOM 838 O O . HIS A 1 10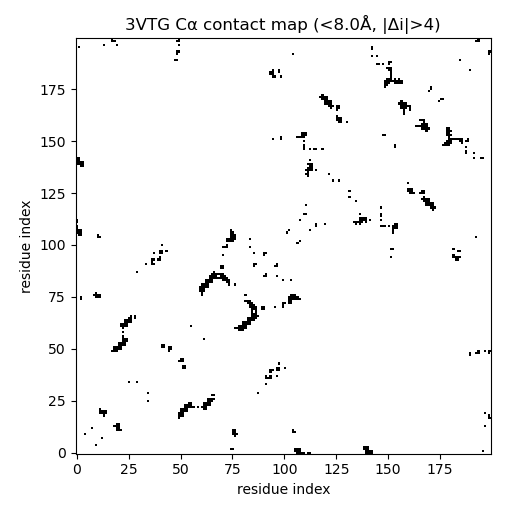9 ? 1.583 -2.046 13.513 1.00 8.06 109 HIS A O 1
ATOM 845 N N . GLU A 1 110 ? 0.984 0.137 13.531 1.00 8.04 110 GLU A N 1
ATOM 846 C CA . GLU A 1 110 ? 1.307 0.385 12.128 1.00 8.05 110 GLU A CA 1
ATOM 847 C C . GLU A 1 110 ? 2.737 -0.013 11.757 1.00 7.99 110 GLU A C 1
ATOM 848 O O . GLU A 1 110 ? 2.960 -0.597 10.692 1.00 7.88 110 GLU A O 1
ATOM 854 N N . GLN A 1 111 ? 3.692 0.291 12.638 1.00 7.95 111 GLN A N 1
ATOM 855 C CA . GLN A 1 111 ? 5.104 0.036 12.352 1.00 8.08 111 GLN A CA 1
ATOM 856 C C . GLN A 1 111 ? 5.455 -1.454 12.287 1.00 8.30 111 GLN A C 1
ATOM 857 O O . GLN A 1 111 ? 6.569 -1.806 11.911 1.00 8.45 111 GLN A O 1
ATOM 863 N N . THR A 1 112 ? 4.509 -2.319 12.648 1.00 8.58 112 THR A N 1
ATOM 864 C CA . THR A 1 112 ? 4.726 -3.768 12.581 1.00 8.90 112 THR A CA 1
ATOM 865 C C . THR A 1 112 ? 4.121 -4.410 11.330 1.00 8.92 112 THR A C 1
ATOM 866 O O . THR A 1 112 ? 4.202 -5.625 11.158 1.00 8.91 112 THR A O 1
ATOM 870 N N . ARG A 1 113 ? 3.518 -3.599 10.460 1.00 8.79 113 ARG A N 1
ATOM 871 C CA . ARG A 1 113 ? 2.986 -4.095 9.186 1.00 8.91 113 ARG A CA 1
ATOM 872 C C . ARG A 1 113 ? 4.059 -4.837 8.394 1.00 8.97 113 ARG A C 1
ATOM 873 O O . ARG A 1 113 ? 5.241 -4.497 8.462 1.00 8.84 113 ARG A O 1
ATOM 881 N N . SER A 1 114 ? 3.638 -5.843 7.634 1.00 9.19 114 SER A N 1
ATOM 882 C CA . SER A 1 114 ? 4.561 -6.657 6.847 1.00 9.59 114 SER A CA 1
ATOM 883 C C . SER A 1 114 ? 5.377 -5.849 5.838 1.00 9.60 114 SER A C 1
ATOM 884 O O . SER A 1 114 ? 6.474 -6.260 5.465 1.00 9.89 114 SER A O 1
ATOM 887 N N . ASP A 1 115 ? 4.840 -4.709 5.406 1.00 9.42 115 ASP A N 1
ATOM 888 C CA . ASP A 1 115 ? 5.494 -3.860 4.412 1.00 9.42 115 ASP A CA 1
ATOM 889 C C . ASP A 1 115 ? 6.242 -2.661 5.012 1.00 9.25 115 ASP A C 1
ATOM 890 O O . ASP A 1 115 ? 6.689 -1.781 4.279 1.00 9.11 115 ASP A O 1
ATOM 895 N N . ARG A 1 116 ? 6.400 -2.648 6.335 1.00 9.09 116 ARG A N 1
ATOM 896 C CA . ARG A 1 116 ? 6.903 -1.469 7.051 1.00 9.11 116 ARG A CA 1
ATOM 897 C C . ARG A 1 116 ? 8.298 -0.982 6.640 1.00 9.22 116 ARG A C 1
ATOM 898 O O . ARG A 1 116 ? 8.575 0.214 6.715 1.00 8.87 116 ARG A O 1
ATOM 906 N N . ASP A 1 117 ? 9.168 -1.899 6.216 1.00 9.76 117 ASP A N 1
ATOM 907 C CA . ASP A 1 117 ? 10.543 -1.535 5.853 1.00 10.33 117 ASP A CA 1
ATOM 908 C C . ASP A 1 117 ? 10.624 -0.657 4.594 1.00 10.30 117 ASP A C 1
ATOM 909 O O . ASP A 1 117 ? 11.679 -0.102 4.288 1.00 10.58 117 ASP A O 1
ATOM 914 N N . SER A 1 118 ? 9.508 -0.524 3.881 1.00 10.24 118 SER A N 1
ATOM 915 C CA . SER A 1 118 ? 9.425 0.394 2.746 1.00 10.17 118 SER A CA 1
ATOM 916 C C . SER A 1 118 ? 9.022 1.814 3.167 1.00 9.82 118 SER A C 1
ATOM 917 O O . SER A 1 118 ? 8.952 2.714 2.326 1.00 9.78 118 SER A O 1
ATOM 920 N N . TYR A 1 119 ? 8.764 2.010 4.463 1.00 9.43 119 TYR A N 1
ATOM 921 C CA . TYR A 1 119 ? 8.206 3.275 4.969 1.00 9.25 119 TYR A CA 1
ATOM 922 C C . TYR A 1 119 ? 8.919 3.806 6.203 1.00 8.93 119 TYR A C 1
ATOM 923 O O . TYR A 1 119 ? 8.964 5.016 6.420 1.00 8.67 119 TYR A O 1
ATOM 932 N N . VAL A 1 120 ? 9.464 2.901 7.012 1.00 8.73 120 VAL A N 1
ATOM 933 C CA . VAL A 1 120 ? 10.195 3.294 8.216 1.00 8.81 120 VAL A CA 1
ATOM 934 C C . VAL A 1 120 ? 11.455 2.463 8.388 1.00 8.96 120 VAL A C 1
ATOM 935 O O . VAL A 1 120 ? 11.542 1.333 7.896 1.00 9.07 120 VAL A O 1
ATOM 939 N N . ARG A 1 121 ? 12.428 3.049 9.076 1.00 9.28 121 ARG A N 1
ATOM 940 C CA . ARG A 1 121 ? 13.588 2.331 9.570 1.00 9.49 121 ARG A CA 1
ATOM 941 C C . ARG A 1 121 ? 13.442 2.202 11.083 1.00 9.27 121 ARG A C 1
ATOM 942 O O . ARG A 1 121 ? 13.142 3.180 11.772 1.00 9.07 121 ARG A O 1
ATOM 950 N N . ILE A 1 122 ? 13.618 0.986 11.589 1.00 9.09 122 ILE A N 1
ATOM 951 C CA . ILE A 1 122 ? 13.636 0.752 13.029 1.00 9.00 122 ILE A CA 1
ATOM 952 C C . ILE A 1 122 ? 15.082 0.866 13.498 1.00 9.01 122 ILE A C 1
ATOM 953 O O . ILE A 1 122 ? 15.948 0.098 13.064 1.00 9.20 122 ILE A O 1
ATOM 958 N N . ASN A 1 123 ? 15.341 1.836 14.371 1.00 9.00 123 ASN A N 1
ATOM 959 C CA . ASN A 1 123 ? 16.689 2.052 14.889 1.00 9.11 123 ASN A CA 1
ATOM 960 C C . ASN A 1 123 ? 16.890 1.274 16.186 1.00 9.16 123 ASN A C 1
ATOM 961 O O . ASN A 1 123 ? 16.791 1.825 17.291 1.00 9.06 123 ASN A O 1
ATOM 966 N N . TRP A 1 124 ? 17.171 -0.017 16.024 1.00 9.34 124 TRP A N 1
ATOM 967 C CA . TRP A 1 124 ? 17.257 -0.968 17.130 1.00 9.66 124 TRP A CA 1
ATOM 968 C C . TRP A 1 124 ? 18.162 -0.542 18.252 1.00 10.01 124 TRP A C 1
ATOM 969 O O . TRP A 1 124 ? 17.809 -0.696 19.417 1.00 10.06 124 TRP A O 1
ATOM 980 N N . GLU A 1 125 ? 19.322 0.022 17.914 1.00 10.47 125 GLU A N 1
ATOM 981 C CA . GLU A 1 125 ? 20.292 0.457 18.922 1.00 10.99 125 GLU A CA 1
ATOM 982 C C . GLU A 1 125 ? 19.774 1.597 19.813 1.00 10.59 125 GLU A C 1
ATOM 983 O O . GLU A 1 125 ? 20.315 1.837 20.892 1.00 10.98 125 GLU A O 1
ATOM 989 N N . ASN A 1 126 ? 18.721 2.280 19.362 1.00 9.90 126 ASN A N 1
ATOM 990 C CA . ASN A 1 126 ? 18.127 3.394 20.109 1.00 9.49 126 ASN A CA 1
ATOM 991 C C . ASN A 1 126 ? 16.964 2.999 21.013 1.00 9.22 126 ASN A C 1
ATOM 992 O O . ASN A 1 126 ? 16.407 3.847 21.713 1.00 9.17 126 ASN A O 1
ATOM 997 N N . ILE A 1 127 ? 16.605 1.719 20.997 1.00 8.96 127 ILE A N 1
ATOM 998 C CA . ILE A 1 127 ? 15.400 1.248 21.677 1.00 8.80 127 ILE A CA 1
ATOM 999 C C . ILE A 1 127 ? 15.725 0.548 22.993 1.00 8.78 127 ILE A C 1
ATOM 1000 O O . ILE A 1 127 ? 16.655 -0.255 23.067 1.00 8.87 127 ILE A O 1
ATOM 1005 N N . ILE A 1 128 ? 14.958 0.871 24.032 1.00 8.69 128 ILE A N 1
ATOM 1006 C CA . ILE A 1 128 ? 15.048 0.173 25.310 1.00 8.62 128 ILE A CA 1
ATOM 1007 C C . ILE A 1 128 ? 14.946 -1.330 25.026 1.00 8.59 128 ILE A C 1
ATOM 1008 O O . ILE A 1 128 ? 13.940 -1.780 24.473 1.00 8.40 128 ILE A O 1
ATOM 1013 N N . PRO A 1 129 ? 16.000 -2.105 25.366 1.00 8.56 129 PRO A N 1
ATOM 1014 C CA . PRO A 1 129 ? 16.042 -3.518 24.968 1.00 8.60 129 PRO A CA 1
ATOM 1015 C C . PRO A 1 129 ? 14.793 -4.324 25.331 1.00 8.66 129 PRO A C 1
ATOM 1016 O O . PRO A 1 129 ? 14.280 -5.064 24.491 1.00 8.74 129 PRO A O 1
ATOM 1020 N N . ALA A 1 130 ? 14.295 -4.157 26.555 1.00 8.77 130 ALA A N 1
ATOM 1021 C CA . ALA A 1 130 ? 13.101 -4.869 27.012 1.00 8.99 130 ALA A CA 1
ATOM 1022 C C . ALA A 1 130 ? 11.840 -4.535 26.210 1.00 9.10 130 ALA A C 1
ATOM 1023 O O . ALA A 1 130 ? 10.852 -5.266 26.274 1.00 9.30 130 ALA A O 1
ATOM 1025 N N . SER A 1 131 ? 11.883 -3.435 25.460 1.00 9.12 131 SER A N 1
ATOM 1026 C CA . SER A 1 131 ? 10.724 -2.965 24.696 1.00 9.24 131 SER A CA 1
ATOM 1027 C C . SER A 1 131 ? 10.867 -3.151 23.187 1.00 9.18 131 SER A C 1
ATOM 1028 O O . SER A 1 131 ? 9.951 -2.811 22.429 1.00 9.09 131 SER A O 1
ATOM 1031 N N . ALA A 1 132 ? 12.001 -3.696 22.754 1.00 9.09 132 ALA A N 1
ATOM 1032 C CA . ALA A 1 132 ? 12.289 -3.873 21.329 1.00 9.20 132 ALA A CA 1
ATOM 1033 C C . ALA A 1 132 ? 11.266 -4.751 20.605 1.00 9.29 132 ALA A C 1
ATOM 1034 O O . ALA A 1 132 ? 10.983 -4.533 19.425 1.00 9.08 132 ALA A O 1
ATOM 1036 N N . TYR A 1 133 ? 10.691 -5.722 21.316 1.00 9.48 133 TYR A N 1
ATOM 1037 C CA . TYR A 1 133 ? 9.714 -6.641 20.721 1.00 9.75 133 TYR A CA 1
ATOM 1038 C C . TYR A 1 133 ? 8.501 -5.919 20.125 1.00 9.61 133 TYR A C 1
ATOM 1039 O O . TYR A 1 133 ? 7.864 -6.433 19.207 1.00 9.78 133 TYR A O 1
ATOM 1048 N N . ASN A 1 134 ? 8.192 -4.732 20.650 1.00 9.51 134 ASN A N 1
ATOM 1049 C CA . ASN A 1 134 ? 7.081 -3.911 20.156 1.00 9.51 134 ASN A CA 1
ATOM 1050 C C . ASN A 1 134 ? 7.291 -3.417 18.725 1.00 9.35 134 ASN A C 1
ATOM 1051 O O . ASN A 1 134 ? 6.372 -2.883 18.103 1.00 9.37 134 ASN A O 1
ATOM 1056 N N . PHE A 1 135 ? 8.505 -3.603 18.214 1.00 9.16 135 PHE A N 1
ATOM 1057 C CA . PHE A 1 135 ? 8.878 -3.135 16.884 1.00 9.16 135 PHE A CA 1
ATOM 1058 C C . PHE A 1 135 ? 9.080 -4.297 15.906 1.00 9.49 135 PHE A C 1
ATOM 1059 O O . PHE A 1 135 ? 9.464 -4.082 14.756 1.00 9.45 135 PHE A O 1
ATOM 1067 N N . ASN A 1 136 ? 8.830 -5.522 16.367 1.00 10.08 136 ASN A N 1
ATOM 1068 C CA . ASN A 1 136 ? 8.929 -6.707 15.509 1.00 10.74 136 ASN A CA 1
ATOM 1069 C C . ASN A 1 136 ? 7.908 -6.686 14.377 1.00 11.08 136 ASN A C 1
ATOM 1070 O O . ASN A 1 136 ? 6.735 -6.393 14.602 1.00 11.27 136 ASN A O 1
ATOM 1075 N N . LYS A 1 137 ? 8.366 -6.993 13.166 1.00 11.66 137 LYS A N 1
ATOM 1076 C CA . LYS A 1 137 ? 7.495 -7.088 11.997 1.00 12.40 137 LYS A CA 1
ATOM 1077 C C . LYS A 1 137 ? 6.561 -8.293 12.122 1.00 12.70 137 LYS A C 1
ATOM 1078 O O . LYS A 1 137 ? 6.987 -9.370 12.542 1.00 13.15 137 LYS A O 1
ATOM 1084 N N . HIS A 1 138 ? 5.292 -8.106 11.759 1.00 13.19 138 HIS A N 1
ATOM 1085 C CA . HIS A 1 138 ? 4.310 -9.192 11.785 1.00 13.74 138 HIS A CA 1
ATOM 1086 C C . HIS A 1 138 ? 3.711 -9.442 10.433 1.00 13.37 138 HIS A C 1
ATOM 1087 O O . HIS A 1 138 ? 3.722 -8.568 9.563 1.00 13.00 138 HIS A O 1
ATOM 1094 N N . ASP A 1 139 ? 3.188 -10.653 10.252 1.00 13.41 139 ASP A N 1
ATOM 1095 C CA . ASP A 1 139 ? 2.478 -11.030 9.033 1.00 13.28 139 ASP A CA 1
ATOM 1096 C C . ASP A 1 139 ? 1.034 -10.548 9.137 1.00 12.80 139 ASP A C 1
ATOM 1097 O O . ASP A 1 139 ? 0.124 -11.302 9.498 1.00 13.33 139 ASP A O 1
ATOM 1102 N N . THR A 1 140 ? 0.845 -9.274 8.818 1.00 11.65 140 THR A N 1
ATOM 1103 C CA . THR A 1 140 ? -0.423 -8.589 9.026 1.00 11.03 140 THR A CA 1
ATOM 1104 C C . THR A 1 140 ? -1.348 -8.758 7.829 1.00 10.63 140 THR A C 1
ATOM 1105 O O . THR A 1 140 ? -0.889 -8.895 6.695 1.00 10.58 140 THR A O 1
ATOM 1109 N N . ASN A 1 141 ? -2.652 -8.762 8.089 1.00 10.25 141 ASN A N 1
ATOM 1110 C CA . ASN A 1 141 ? -3.637 -8.647 7.024 1.00 9.98 141 ASN A CA 1
ATOM 1111 C C . ASN A 1 141 ? -3.871 -7.164 6.783 1.00 9.73 141 ASN A C 1
ATOM 1112 O O . ASN A 1 141 ? -4.555 -6.497 7.561 1.00 9.53 141 ASN A O 1
ATOM 1117 N N . ASN A 1 142 ? -3.292 -6.660 5.701 1.00 9.56 142 ASN A N 1
ATOM 1118 C CA . ASN A 1 142 ? -3.287 -5.230 5.416 1.00 9.42 142 ASN A CA 1
ATOM 1119 C C . ASN A 1 142 ? -4.559 -4.718 4.738 1.00 9.22 142 ASN A C 1
ATOM 1120 O O . ASN A 1 142 ? -4.705 -3.515 4.510 1.00 9.05 142 ASN A O 1
ATOM 1125 N N . LEU A 1 143 ? -5.468 -5.643 4.426 1.00 9.15 143 LEU A N 1
ATOM 1126 C CA . LEU A 1 143 ? -6.820 -5.324 3.951 1.00 9.21 143 LEU A CA 1
ATOM 1127 C C . LEU A 1 143 ? -6.838 -4.444 2.695 1.00 9.21 143 LEU A C 1
ATOM 1128 O O . LEU A 1 143 ? -7.752 -3.638 2.503 1.00 9.22 143 LEU A O 1
ATOM 1133 N N . ASN A 1 144 ? -5.826 -4.624 1.845 1.00 9.21 144 ASN A N 1
ATOM 1134 C CA . ASN A 1 144 ? -5.629 -3.818 0.631 1.00 9.28 144 ASN A CA 1
ATOM 1135 C C . ASN A 1 144 ? -5.475 -2.318 0.891 1.00 9.08 144 ASN A C 1
ATOM 1136 O O . ASN A 1 144 ? -5.702 -1.494 0.001 1.00 9.32 144 ASN A O 1
ATOM 1141 N N . THR A 1 145 ? -5.080 -1.976 2.115 1.00 8.82 145 THR A N 1
ATOM 1142 C CA . THR A 1 145 ? -4.811 -0.592 2.490 1.00 8.58 145 THR A CA 1
ATOM 1143 C C . THR A 1 145 ? -3.298 -0.370 2.557 1.00 8.41 145 THR A C 1
ATOM 1144 O O . THR A 1 145 ? -2.546 -1.320 2.793 1.00 8.30 145 THR A O 1
ATOM 1148 N N . PRO A 1 146 ? -2.842 0.877 2.337 1.00 8.29 146 PRO A N 1
ATOM 1149 C CA . PRO A 1 146 ? -1.415 1.156 2.338 1.00 8.30 146 PRO A CA 1
ATOM 1150 C C . PRO A 1 146 ? -0.903 1.487 3.735 1.00 8.22 146 PRO A C 1
ATOM 1151 O O . PRO A 1 146 ? -1.694 1.705 4.659 1.00 8.25 146 PRO A O 1
ATOM 1155 N N . TYR A 1 147 ? 0.418 1.528 3.877 1.00 8.14 147 TYR A N 1
ATOM 1156 C CA . TYR A 1 147 ? 1.047 1.993 5.099 1.00 8.09 147 TYR A CA 1
ATOM 1157 C C . TYR A 1 147 ? 0.629 3.441 5.336 1.00 8.20 147 TYR A C 1
ATOM 1158 O O . TYR A 1 147 ? 0.682 4.266 4.425 1.00 8.36 147 TYR A O 1
ATOM 1167 N N . ASP A 1 148 ? 0.203 3.737 6.560 1.00 8.20 148 ASP A N 1
ATOM 1168 C CA . ASP A 1 148 ? -0.336 5.051 6.895 1.00 8.31 148 ASP A CA 1
ATOM 1169 C C . ASP A 1 148 ? 0.427 5.679 8.058 1.00 8.19 148 ASP A C 1
ATOM 1170 O O . ASP A 1 148 ? 0.210 5.324 9.220 1.00 8.03 148 ASP A O 1
ATOM 1175 N N . TYR A 1 149 ? 1.313 6.623 7.741 1.00 8.11 149 TYR A N 1
ATOM 1176 C CA . TYR A 1 149 ? 2.079 7.333 8.764 1.00 8.10 149 TYR A CA 1
ATOM 1177 C C . TYR A 1 149 ? 1.168 8.032 9.772 1.00 8.08 149 TYR A C 1
ATOM 1178 O O . TYR A 1 149 ? 1.551 8.235 10.924 1.00 7.96 149 TYR A O 1
ATOM 1187 N N . SER A 1 150 ? -0.028 8.411 9.321 1.00 8.12 150 SER A N 1
ATOM 1188 C CA . SER A 1 150 ? -0.969 9.177 10.139 1.00 8.17 150 SER A CA 1
ATOM 1189 C C . SER A 1 150 ? -1.946 8.316 10.942 1.00 8.05 150 SER A C 1
ATOM 1190 O O . SER A 1 150 ? -2.844 8.850 11.595 1.00 8.14 150 SER A O 1
ATOM 1193 N N . SER A 1 151 ? -1.770 6.995 10.898 1.00 7.72 151 SER A N 1
ATOM 1194 C CA . SER A 1 151 ? -2.631 6.075 11.644 1.00 7.55 151 SER A CA 1
ATOM 1195 C C . SER A 1 151 ? -2.544 6.309 13.145 1.00 7.46 151 SER A C 1
ATOM 1196 O O . SER A 1 151 ? -1.461 6.533 13.687 1.00 7.30 151 SER A O 1
ATOM 1199 N N . ILE A 1 152 ? -3.691 6.217 13.814 1.00 7.35 152 ILE A N 1
ATOM 1200 C CA . ILE A 1 152 ? -3.755 6.291 15.274 1.00 7.42 152 ILE A CA 1
ATOM 1201 C C . ILE A 1 152 ? -3.013 5.106 15.913 1.00 7.32 152 ILE A C 1
ATOM 1202 O O . ILE A 1 152 ? -2.781 5.089 17.121 1.00 7.20 152 ILE A O 1
ATOM 1207 N N . MET A 1 153 ? -2.629 4.133 15.087 1.00 7.28 153 MET A N 1
ATOM 1208 C CA . MET A 1 153 ? -1.917 2.940 15.551 1.00 7.25 153 MET A CA 1
ATOM 1209 C C . MET A 1 153 ? -0.396 3.015 15.375 1.00 7.18 153 MET A C 1
ATOM 1210 O O . MET A 1 153 ? 0.315 2.080 15.738 1.00 7.20 153 MET A O 1
ATOM 1215 N N . HIS A 1 154 ? 0.099 4.118 14.821 1.00 7.16 154 HIS A N 1
ATOM 1216 C CA . HIS A 1 154 ? 1.534 4.277 14.595 1.00 7.26 154 HIS A CA 1
ATOM 1217 C C . HIS A 1 154 ? 2.213 4.840 15.809 1.00 7.39 154 HIS A C 1
ATOM 1218 O O . HIS A 1 154 ? 1.775 5.853 16.348 1.00 7.41 154 HIS A O 1
ATOM 1225 N N . TYR A 1 155 ? 3.290 4.192 16.246 1.00 7.55 155 TYR A N 1
ATOM 1226 C CA . TYR A 1 155 ? 4.150 4.729 17.303 1.00 7.69 155 TYR A CA 1
ATOM 1227 C C . TYR A 1 155 ? 4.759 6.070 16.888 1.00 7.81 155 TYR A C 1
ATOM 1228 O O . TYR A 1 155 ? 5.043 6.301 15.706 1.00 7.77 155 TYR A O 1
ATOM 1237 N N . GLY A 1 156 ? 4.980 6.942 17.867 1.00 8.04 156 GLY A N 1
ATOM 1238 C CA . GLY A 1 156 ? 5.783 8.144 17.655 1.00 8.37 156 GLY A CA 1
ATOM 1239 C C . GLY A 1 156 ? 7.245 7.779 17.440 1.00 8.64 156 GLY A C 1
ATOM 1240 O O . GLY A 1 156 ? 7.668 6.659 17.760 1.00 8.68 156 GLY A O 1
ATOM 1241 N N . ARG A 1 157 ? 8.018 8.723 16.908 1.00 9.11 157 ARG A N 1
ATOM 1242 C CA . ARG A 1 157 ? 9.419 8.473 16.552 1.00 9.62 157 ARG A CA 1
ATOM 1243 C C . ARG A 1 157 ? 10.315 8.219 17.763 1.00 9.58 157 ARG A C 1
ATOM 1244 O O . ARG A 1 157 ? 11.394 7.643 17.624 1.00 9.57 157 ARG A O 1
ATOM 1252 N N . ASP A 1 158 ? 9.855 8.651 18.935 1.00 9.81 158 ASP A N 1
ATOM 1253 C CA . ASP A 1 158 ? 10.612 8.518 20.175 1.00 10.08 158 ASP A CA 1
ATOM 1254 C C . ASP A 1 158 ? 10.042 7.456 21.120 1.00 9.78 158 ASP A C 1
ATOM 1255 O O . ASP A 1 158 ? 10.435 7.383 22.281 1.00 9.73 158 ASP A O 1
ATOM 1260 N N . ALA A 1 159 ? 9.126 6.629 20.622 1.00 9.38 159 ALA A N 1
ATOM 1261 C CA . ALA A 1 159 ? 8.536 5.566 21.434 1.00 9.10 159 ALA A CA 1
ATOM 1262 C C . ALA A 1 159 ? 9.628 4.620 21.915 1.00 8.87 159 ALA A C 1
ATOM 1263 O O . ALA A 1 159 ? 10.405 4.105 21.111 1.00 8.66 159 ALA A O 1
ATOM 1265 N N . PHE A 1 160 ? 9.698 4.425 23.231 1.00 8.82 160 PHE A N 1
ATOM 1266 C CA . PHE A 1 160 ? 10.696 3.549 23.861 1.00 8.90 160 PHE A CA 1
ATOM 1267 C C . PHE A 1 160 ? 12.156 3.895 23.530 1.00 8.95 160 PHE A C 1
ATOM 1268 O O . PHE A 1 160 ? 13.023 3.021 23.532 1.00 8.88 160 PHE A O 1
ATOM 1276 N N . SER A 1 161 ? 12.422 5.172 23.258 1.00 9.21 161 SER A N 1
ATOM 1277 C CA . SER A 1 161 ? 13.788 5.641 23.038 1.00 9.59 161 SER A CA 1
ATOM 1278 C C . SER A 1 161 ? 14.588 5.592 24.336 1.00 9.74 161 SER A C 1
ATOM 1279 O O . SER A 1 161 ? 14.087 5.970 25.395 1.00 9.94 161 SER A O 1
ATOM 1282 N N . ILE A 1 162 ? 15.831 5.127 24.243 1.00 10.02 162 ILE A N 1
ATOM 1283 C CA . ILE A 1 162 ? 16.736 5.098 25.394 1.00 10.41 162 ILE A CA 1
ATOM 1284 C C . ILE A 1 162 ? 17.088 6.512 25.868 1.00 10.50 162 ILE A C 1
ATOM 1285 O O . ILE A 1 162 ? 17.211 6.752 27.064 1.00 10.70 162 ILE A O 1
ATOM 1290 N N . ALA A 1 163 ? 17.254 7.441 24.929 1.00 10.55 163 ALA A N 1
ATOM 1291 C CA . ALA A 1 163 ? 17.692 8.799 25.257 1.00 10.93 163 ALA A CA 1
ATOM 1292 C C . ALA A 1 163 ? 17.116 9.807 24.272 1.00 11.13 163 ALA A C 1
ATOM 1293 O O . ALA A 1 163 ? 16.791 9.453 23.133 1.00 10.77 163 ALA A O 1
ATOM 1295 N N . TYR A 1 164 ? 16.991 11.057 24.716 1.00 11.49 164 TYR A N 1
ATOM 1296 C CA . TYR A 1 164 ? 16.471 12.135 23.881 1.00 12.10 164 TYR A CA 1
ATOM 1297 C C . TYR A 1 164 ? 17.280 12.300 22.598 1.00 12.14 164 TYR A C 1
ATOM 1298 O O . TYR A 1 164 ? 18.506 12.211 22.608 1.00 11.99 164 TYR A O 1
ATOM 1307 N N . GLY A 1 165 ? 16.575 12.531 21.495 1.00 12.35 165 GLY A N 1
ATOM 1308 C CA . GLY A 1 165 ? 17.217 12.838 20.222 1.00 12.53 165 GLY A CA 1
ATOM 1309 C 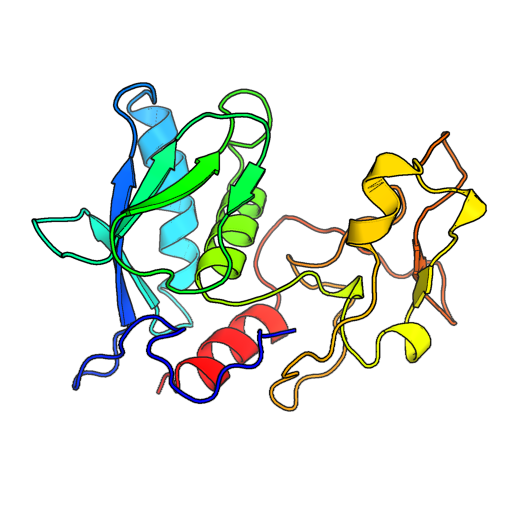C . GLY A 1 165 ? 17.670 11.629 19.430 1.00 12.57 165 GLY A C 1
ATOM 1310 O O . GLY A 1 165 ? 18.118 11.763 18.292 1.00 13.08 165 GLY A O 1
ATOM 1311 N N . ARG A 1 166 ? 17.561 10.446 20.027 1.00 12.29 166 ARG A N 1
ATOM 1312 C CA . ARG A 1 166 ? 17.884 9.214 19.322 1.00 12.09 166 ARG A CA 1
ATOM 1313 C C . ARG A 1 166 ? 16.630 8.369 19.142 1.00 11.48 166 ARG A C 1
ATOM 1314 O O . ARG A 1 166 ? 16.221 7.598 20.016 1.00 11.48 166 ARG A O 1
ATOM 1322 N N . ASP A 1 167 ? 16.021 8.564 17.978 1.00 10.72 167 ASP A N 1
ATOM 1323 C CA . ASP A 1 167 ? 14.696 8.054 17.667 1.00 10.36 167 ASP A CA 1
ATOM 1324 C C . ASP A 1 167 ? 14.665 6.545 17.458 1.00 9.68 167 ASP A C 1
ATOM 1325 O O . ASP A 1 167 ? 15.593 5.960 16.897 1.00 9.33 167 ASP A O 1
ATOM 1330 N N . SER A 1 168 ? 13.581 5.921 17.908 1.00 9.20 168 SER A N 1
ATOM 1331 C CA . SER A 1 168 ? 13.372 4.498 17.674 1.00 8.94 168 SER A CA 1
ATOM 1332 C C . SER A 1 168 ? 12.923 4.217 16.240 1.00 8.70 168 SER A C 1
ATOM 1333 O O . SER A 1 168 ? 13.227 3.157 15.693 1.00 8.65 168 SER A O 1
ATOM 1336 N N . ILE A 1 169 ? 12.200 5.165 15.643 1.00 8.51 169 ILE A N 1
ATOM 1337 C CA . ILE A 1 169 ? 11.658 5.011 14.290 1.00 8.52 169 ILE A CA 1
ATOM 1338 C C . ILE A 1 169 ? 11.977 6.246 13.459 1.00 8.54 169 ILE A C 1
ATOM 1339 O O . ILE A 1 169 ? 11.746 7.372 13.901 1.00 8.78 169 ILE A O 1
ATOM 1344 N N . THR A 1 170 ? 12.496 6.026 12.252 1.00 8.55 170 THR A N 1
ATOM 1345 C CA . THR A 1 170 ? 12.721 7.110 11.298 1.00 8.79 170 THR A CA 1
ATOM 1346 C C . THR A 1 170 ? 11.978 6.815 10.002 1.00 8.74 170 THR A C 1
ATOM 1347 O O . THR A 1 170 ? 12.287 5.835 9.329 1.00 8.53 170 THR A O 1
ATOM 1351 N N . PRO A 1 171 ? 10.989 7.656 9.647 1.00 8.81 171 PRO A N 1
ATOM 1352 C CA . PRO A 1 171 ? 10.331 7.496 8.350 1.00 8.99 171 PRO A CA 1
ATOM 1353 C C . PRO A 1 171 ? 11.322 7.660 7.197 1.00 9.27 171 PRO A C 1
ATOM 1354 O O . PRO A 1 171 ? 12.222 8.501 7.270 1.00 9.25 171 PRO A O 1
ATOM 1358 N N . ILE A 1 172 ? 11.165 6.835 6.165 1.00 9.58 172 ILE A N 1
ATOM 1359 C CA . ILE A 1 172 ? 12.013 6.887 4.969 1.00 10.11 172 ILE A CA 1
ATOM 1360 C C . ILE A 1 172 ? 11.128 6.958 3.720 1.00 10.48 172 ILE A C 1
ATOM 1361 O O . ILE A 1 172 ? 10.068 6.334 3.692 1.00 10.33 172 ILE A O 1
ATOM 1366 N N . PRO A 1 173 ? 11.547 7.717 2.686 1.00 10.93 173 PRO A N 1
ATOM 1367 C CA . PRO A 1 173 ? 12.798 8.470 2.546 1.00 11.35 173 PRO A CA 1
ATOM 1368 C C . PRO A 1 173 ? 12.750 9.885 3.128 1.00 11.82 173 PRO A C 1
ATOM 1369 O O . PRO A 1 173 ? 13.765 10.582 3.123 1.00 12.46 173 PRO A O 1
ATOM 1373 N N . ASN A 1 174 ? 11.585 10.305 3.614 1.00 12.08 174 ASN A N 1
ATOM 1374 C CA . ASN A 1 174 ? 11.432 11.619 4.229 1.00 12.48 174 ASN A CA 1
ATOM 1375 C C . ASN A 1 174 ? 11.263 11.489 5.743 1.00 12.59 174 ASN A C 1
ATOM 1376 O O . ASN A 1 174 ? 10.191 11.102 6.214 1.00 12.14 174 ASN A O 1
ATOM 1381 N N . PRO A 1 175 ? 12.316 11.832 6.510 1.00 12.68 175 PRO A N 1
ATOM 1382 C CA . PRO A 1 175 ? 12.279 11.639 7.962 1.00 12.89 175 PRO A CA 1
ATOM 1383 C C . PRO A 1 175 ? 11.334 12.598 8.685 1.00 13.26 175 PRO A C 1
ATOM 1384 O O . PRO A 1 175 ? 11.033 12.393 9.862 1.00 13.44 175 PRO A O 1
ATOM 1388 N N . ASN A 1 176 ? 10.860 13.621 7.976 1.00 13.66 176 ASN A N 1
ATOM 1389 C CA . ASN A 1 176 ? 10.071 14.692 8.583 1.00 14.03 176 ASN A 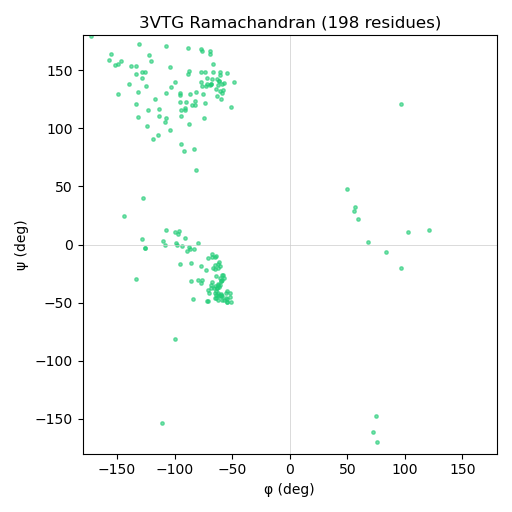CA 1
ATOM 1390 C C . ASN A 1 176 ? 8.560 14.456 8.623 1.00 13.66 176 ASN A C 1
ATOM 1391 O O . ASN A 1 176 ? 7.823 15.252 9.207 1.00 14.09 176 ASN A O 1
ATOM 1396 N N . VAL A 1 177 ? 8.103 13.369 8.005 1.00 13.11 177 VAL A N 1
ATOM 1397 C CA . VAL A 1 177 ? 6.686 13.003 8.041 1.00 12.72 177 VAL A CA 1
ATOM 1398 C C . VAL A 1 177 ? 6.279 12.705 9.492 1.00 12.27 177 VAL A C 1
ATOM 1399 O O . VAL A 1 177 ? 6.951 11.922 10.166 1.00 12.36 177 VAL A O 1
ATOM 1403 N N . PRO A 1 178 ? 5.193 13.341 9.983 1.00 11.82 178 PRO A N 1
ATOM 1404 C CA . PRO A 1 178 ? 4.779 13.111 11.372 1.00 11.34 178 PRO A CA 1
ATOM 1405 C C . PRO A 1 178 ? 4.253 11.703 11.602 1.00 10.72 178 PRO A C 1
ATOM 1406 O O . PRO A 1 178 ? 3.516 11.170 10.774 1.00 10.68 178 PRO A O 1
ATOM 1410 N N . ILE A 1 179 ? 4.651 11.114 12.724 1.00 9.96 179 ILE A N 1
ATOM 1411 C CA . ILE A 1 179 ? 4.124 9.827 13.170 1.00 9.61 179 ILE A CA 1
ATOM 1412 C C . ILE A 1 179 ? 3.766 9.912 14.650 1.00 9.30 179 ILE A C 1
ATOM 1413 O O . ILE A 1 179 ? 4.403 10.643 15.411 1.00 9.33 179 ILE A O 1
ATOM 1418 N N . GLY A 1 180 ? 2.728 9.186 15.048 1.00 9.12 180 GLY A N 1
ATOM 1419 C CA . GLY A 1 180 ? 2.368 9.079 16.457 1.00 9.10 180 GLY A CA 1
ATOM 1420 C C . GLY A 1 180 ? 1.183 9.898 16.930 1.00 9.05 180 GLY A C 1
ATOM 1421 O O . GLY A 1 180 ? 0.951 9.990 18.135 1.00 9.26 180 GLY A O 1
ATOM 1422 N N . GLN A 1 181 ? 0.421 10.482 16.004 1.00 9.13 181 GLN A N 1
ATOM 1423 C CA . GLN A 1 181 ? -0.751 11.277 16.393 1.00 9.08 181 GLN A CA 1
ATOM 1424 C C . GLN A 1 181 ? -1.752 10.440 17.183 1.00 9.06 181 GLN A C 1
ATOM 1425 O O . GLN A 1 181 ? -1.997 9.276 16.858 1.00 9.05 181 GLN A O 1
ATOM 1431 N N . ARG A 1 182 ? -2.306 11.036 18.233 1.00 9.19 182 ARG A N 1
ATOM 1432 C CA . ARG A 1 182 ? -3.384 10.410 18.997 1.00 9.35 182 ARG A CA 1
ATOM 1433 C C . ARG A 1 182 ? -4.576 11.361 19.120 1.00 9.73 182 ARG A C 1
ATOM 1434 O O . ARG A 1 182 ? -5.227 11.444 20.165 1.00 9.77 182 ARG A O 1
ATOM 1442 N N . ASN A 1 183 ? -4.857 12.069 18.032 1.00 10.13 183 ASN A N 1
ATOM 1443 C CA . ASN A 1 183 ? -5.990 12.983 17.983 1.00 10.65 183 ASN A CA 1
ATOM 1444 C C . ASN A 1 183 ? -7.283 12.261 17.634 1.00 10.60 183 ASN A C 1
ATOM 1445 O O . ASN A 1 183 ? -8.301 12.452 18.288 1.00 10.78 183 ASN A O 1
ATOM 1450 N N . GLY A 1 184 ? -7.234 11.419 16.609 1.00 10.42 184 GLY A N 1
ATOM 1451 C CA . GLY A 1 184 ? -8.410 10.690 16.158 1.00 10.24 184 GLY A CA 1
ATOM 1452 C C . GLY A 1 184 ? -8.030 9.674 15.105 1.00 10.12 184 GLY A C 1
ATOM 1453 O O . GLY A 1 184 ? -6.860 9.552 14.735 1.00 10.38 184 GLY A O 1
ATOM 1454 N N . MET A 1 185 ? -9.023 8.940 14.623 1.00 10.04 185 MET A N 1
ATOM 1455 C CA . MET A 1 185 ? -8.786 7.913 13.622 1.00 9.98 185 MET A CA 1
ATOM 1456 C C . MET A 1 185 ? -8.561 8.506 12.241 1.00 9.81 185 MET A C 1
ATOM 1457 O O . MET A 1 185 ? -9.244 9.451 11.833 1.00 9.87 185 MET A O 1
ATOM 1462 N N . SER A 1 186 ? -7.568 7.965 11.543 1.00 9.54 186 SER A N 1
ATOM 1463 C CA . SER A 1 186 ? -7.265 8.385 10.184 1.00 9.43 186 SER A CA 1
ATOM 1464 C C . SER A 1 186 ? -8.262 7.781 9.201 1.00 9.35 186 SER A C 1
ATOM 1465 O O . SER A 1 186 ? -9.020 6.867 9.541 1.00 9.10 186 SER A O 1
ATOM 1468 N N . ARG A 1 187 ? -8.242 8.284 7.972 1.00 9.49 187 ARG A N 1
ATOM 1469 C CA . ARG A 1 187 ? -9.077 7.737 6.915 1.00 9.59 187 ARG A CA 1
ATOM 1470 C C . ARG A 1 187 ? -8.852 6.232 6.758 1.00 9.24 187 ARG A C 1
ATOM 1471 O O . ARG A 1 187 ? -9.811 5.462 6.682 1.00 9.19 187 ARG A O 1
ATOM 1479 N N . TRP A 1 188 ? -7.588 5.812 6.727 1.00 8.85 188 TRP A N 1
ATOM 1480 C CA . TRP A 1 188 ? -7.283 4.390 6.607 1.00 8.64 188 TRP A CA 1
ATOM 1481 C C . TRP A 1 188 ? -7.661 3.588 7.823 1.00 8.50 188 TRP A C 1
ATOM 1482 O O . TRP A 1 188 ? -8.100 2.453 7.678 1.00 8.52 188 TRP A O 1
ATOM 1493 N N . ASP A 1 189 ? -7.530 4.167 9.021 1.00 8.42 189 ASP A N 1
ATOM 1494 C CA . ASP A 1 189 ? -8.016 3.500 10.241 1.00 8.44 189 ASP A CA 1
ATOM 1495 C C . ASP A 1 189 ? -9.497 3.133 10.098 1.00 8.48 189 ASP A C 1
ATOM 1496 O O . ASP A 1 189 ? -9.887 1.996 10.364 1.00 8.47 189 ASP A O 1
ATOM 1501 N N . ILE A 1 190 ? -10.305 4.107 9.676 1.00 8.61 190 ILE A N 1
ATOM 1502 C CA . ILE A 1 190 ? -11.748 3.918 9.500 1.00 8.73 190 ILE A CA 1
ATOM 1503 C C . ILE A 1 190 ? -12.047 2.910 8.385 1.00 8.82 190 ILE A C 1
ATOM 1504 O O . ILE A 1 190 ? -12.869 2.006 8.559 1.00 8.85 190 ILE A O 1
ATOM 1509 N N . THR A 1 191 ? -11.356 3.059 7.256 1.00 8.91 191 THR A N 1
ATOM 1510 C CA . THR A 1 191 ? -11.533 2.161 6.117 1.00 9.03 191 THR A CA 1
ATOM 1511 C C . THR A 1 191 ? -11.235 0.712 6.514 1.00 8.87 191 THR A C 1
ATOM 1512 O O . THR A 1 191 ? -11.987 -0.202 6.167 1.00 8.99 191 THR A O 1
ATOM 1516 N N . ARG A 1 192 ? -10.151 0.512 7.263 1.00 8.72 192 ARG A N 1
ATOM 1517 C CA . ARG A 1 192 ? -9.751 -0.822 7.707 1.00 8.76 192 ARG A CA 1
ATOM 1518 C C . ARG A 1 192 ? -10.815 -1.510 8.560 1.00 8.73 192 ARG A C 1
ATOM 1519 O O . ARG A 1 192 ? -11.094 -2.691 8.364 1.00 8.69 192 ARG A O 1
ATOM 1527 N N . ILE A 1 193 ? -11.403 -0.768 9.499 1.00 8.86 193 ILE A N 1
ATOM 1528 C CA . ILE A 1 193 ? -12.506 -1.284 10.309 1.00 9.06 193 ILE A CA 1
ATOM 1529 C C . ILE A 1 193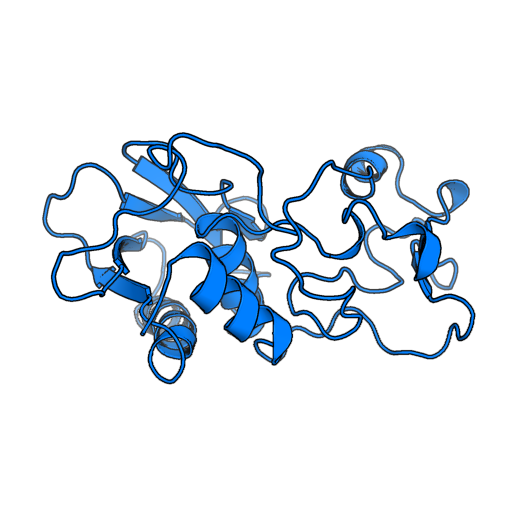 ? -13.650 -1.740 9.400 1.00 9.12 193 ILE A C 1
ATOM 1530 O O . ILE A 1 193 ? -14.165 -2.851 9.544 1.00 8.96 193 ILE A O 1
ATOM 1535 N N . ASN A 1 194 ? -14.014 -0.885 8.448 1.00 9.38 194 ASN A N 1
ATOM 1536 C CA . ASN A 1 194 ? -15.121 -1.161 7.539 1.00 9.80 194 ASN A CA 1
ATOM 1537 C C . ASN A 1 194 ? -14.879 -2.354 6.617 1.00 9.85 194 ASN A C 1
ATOM 1538 O O . ASN A 1 194 ? -15.806 -3.104 6.320 1.00 10.08 194 ASN A O 1
ATOM 1543 N N . VAL A 1 195 ? -13.636 -2.534 6.177 1.00 9.88 195 VAL A N 1
ATOM 1544 C CA . VAL A 1 195 ? -13.283 -3.682 5.343 1.00 9.95 195 VAL A CA 1
ATOM 1545 C C . VAL A 1 195 ? -13.275 -4.975 6.168 1.00 10.03 195 VAL A C 1
ATOM 1546 O O . VAL A 1 195 ? -13.888 -5.969 5.776 1.00 10.16 195 VAL A O 1
ATOM 1550 N N . LEU A 1 196 ? -12.605 -4.951 7.321 1.00 10.02 196 LEU A N 1
ATOM 1551 C CA . LEU A 1 196 ? -12.502 -6.134 8.177 1.00 10.22 196 LEU A CA 1
ATOM 1552 C C . LEU A 1 196 ? -13.871 -6.641 8.638 1.00 10.29 196 LEU A C 1
ATOM 1553 O O . LEU A 1 196 ? -14.136 -7.846 8.619 1.00 10.46 196 LEU A O 1
ATOM 1558 N N . TYR A 1 197 ? -14.734 -5.712 9.039 1.00 10.34 197 TYR A N 1
ATOM 1559 C CA . TYR A 1 197 ? -16.053 -6.063 9.553 1.00 10.62 197 TYR A CA 1
ATOM 1560 C C . TYR A 1 197 ? -17.161 -5.964 8.508 1.00 11.32 197 TYR A C 1
ATOM 1561 O O . TYR A 1 197 ? -18.335 -6.085 8.840 1.00 11.65 197 TYR A O 1
ATOM 1570 N N . ASN A 1 198 ? -16.777 -5.768 7.246 1.00 12.10 198 ASN A N 1
ATOM 1571 C CA . ASN A 1 198 ? -17.717 -5.711 6.117 1.00 12.84 198 ASN A CA 1
ATOM 1572 C C . ASN A 1 198 ? -18.898 -4.768 6.370 1.00 12.93 198 ASN A C 1
ATOM 1573 O O . ASN A 1 198 ? -20.060 -5.124 6.152 1.00 12.89 198 ASN A O 1
ATOM 1578 N N . CYS A 1 199 ? -18.590 -3.560 6.835 1.00 13.03 199 CYS A N 1
ATOM 1579 C CA . CYS A 1 199 ? -19.617 -2.565 7.126 1.00 13.60 199 CYS A CA 1
ATOM 1580 C C . CYS A 1 199 ? -20.154 -1.950 5.844 1.00 14.97 199 CYS A C 1
ATOM 1581 O O . CYS A 1 199 ? -19.384 -1.492 4.993 1.00 15.51 199 CYS A O 1
ATOM 1584 N N . ARG A 1 200 ? -21.478 -1.940 5.723 1.00 16.57 200 ARG A N 1
ATOM 1585 C CA . ARG A 1 200 ? -22.159 -1.369 4.565 1.00 17.99 200 ARG A CA 1
ATOM 1586 C C . ARG A 1 200 ? -23.190 -0.328 4.987 1.00 18.27 200 ARG A C 1
ATOM 1587 O O . ARG A 1 200 ? -23.546 -0.231 6.162 1.00 19.07 200 ARG A O 1
#

CATH classification: 3.40.390.10

Organism: Oryzias latipes (NCBI:txid8090)

Solvent-accessible surface area: 10015 Å² total; per-residue (Å²): 1,0,39,125,41,247,64,60,75,30,13,12,142,77,51,131,116,19,55,0,67,0,7,10,55,33,34,119,94,11,56,60,52,28,42,58,50,1,35,24,1,7,152,46,0,61,76,161,10,9,0,64,21,54,171,77,122,122,66,164,26,12,0,8,1,23,26,96,124,33,47,88,22,73,55,0,37,123,35,4,112,6,51,2,0,0,46,102,70,41,1,32,137,52,3,41,1,10,12,6,1,2,17,0,0,0,3,25,35,0,0,4,2,46,43,12,76,78,70,1,123,14,25,120,157,26,3,72,112,87,17,25,144,27,0,65,98,74,102,6,53,31,24,161,9,59,16,14,45,56,0,0,2,0,20,19,67,97,23,82,25,101,35,221,60,143,40,0,0,21,1,53,136,74,63,123,40,109,21,20,53,70,134,23,35,15,164,59,5,28,42,2,0,32,76,38,10,92,24,263

B-factor: mean 11.83, std 4.61, range [7.1, 45.18]

Nearest PDB structures (foldseek):
  3vtg-assembly1_A  TM=1.005E+00  e=1.668E-46  Oryzias latipes
  3lqb-assembly1_A  TM=9.865E-01  e=1.494E-32  Danio rerio
  1iab-assembly1_A  TM=9.523E-01  e=2.249E-22  Astacus astacus
  4gwn-assembly1_A  TM=9.230E-01  e=1.385E-20  Homo sapiens
  4gwm-assembly1_B  TM=8.801E-01  e=2.100E-18  Homo sapiens

Radius of gyration: 16.85 Å; Cα contacts (8 Å, |Δi|>4): 399; chains: 1; bounding box: 49×33×40 Å